Protein AF-A0A7S2X6H7-F1 (afdb_monomer)

Mean predicted aligned error: 10.16 Å

Sequence (362 aa):
IIRSAHAPKSMQTPSPGAGGLWMPFHCEDERTNEWASTTLQEYLEMEYQGHGAVEVVPAIIFKGEMMAGEEAEISGAHHPPPSWASNRDLGFSTVSIEDLVKGNTSHSSRPERGPSSAATAAIVNNGAGLSGGSDHKSRSTTEKKVHVPAFAERYHSAWTFHVPIVDSPALLGEFHQELIDGGADVNTNTLFSSASEAIEFANGCTGEDEIDAIVNCTGSGTLTGDESVVLARGVLRYYRRPPGFDTCMLIEDPPFASERYPLYAIPRGGYVAVGGTYLEDDIEASPRDEEREMLDRNAELLLPSDGMHFEPVGEWVGFRPVRPAGVAFGLNESLTRQANRKLKWVDNYGHGGAGWTVAAGC

InterPro domains:
  IPR006076 FAD dependent oxidoreductase [PF01266] (148-362)
  IPR023209 D-amino-acid oxidase [PTHR11530] (10-362)

pLDDT: mean 79.05, std 21.57, range [24.92, 97.94]

Foldseek 3Di:
DAAAPDCQLAVFAFFQPFLQWQDPDDFLDPLLVVLLVVLQVVLVVCVVVVPQFKDKFKEKEFDDDDDDDPDDDPPVPPVDPPPCLPPVQFVKDKFFLVVVVVVQVVVVDDDDDDDDDDDDPDPDDPDDDDDDDDDDDPDDPPPQHADDFPCSVRGGIMMMTITMGGNRVSVVVVVVVVCVVVVHDDDPPDHHQALVRVLVVQVPQDDPRRAQEDEAANAQCRRVPPPLWWWWKWKWWKWFDDPRPRYWYWYPDDDLHHQQWIFIWRDGNRITITYTGGHTPDHDFDDDPVRVVSNVVSCVRPPDPPPDDIHTDDMGMYIFGARNNGFQFAWDPVSCVVSPVRYTYTYGHRCGSNCSSSVRVD

Organism: NCBI:txid641309

Solvent-accessible surface area (backbone atoms only — not comparable to full-atom values): 20592 Å² total; per-residue (Å²): 78,87,43,60,56,55,59,55,95,41,88,48,60,52,58,64,76,45,60,29,50,44,47,93,57,95,61,63,41,87,62,50,64,57,16,28,52,49,22,48,52,53,47,51,49,37,33,72,75,61,39,89,35,36,45,74,30,48,34,39,36,56,38,51,84,70,79,93,68,88,83,71,75,83,75,74,71,70,74,69,79,56,86,68,52,74,42,70,90,31,57,50,43,82,42,46,38,67,56,58,53,50,60,49,57,63,69,77,67,70,74,97,70,81,95,72,96,70,95,70,91,68,88,71,85,81,85,82,87,82,93,77,93,71,92,75,79,83,71,84,77,76,80,77,56,70,76,78,46,82,68,49,77,59,30,63,28,28,41,34,32,46,35,47,20,29,23,34,56,55,43,54,51,50,54,51,48,50,41,48,75,72,66,50,75,76,46,87,85,59,59,31,68,30,46,67,54,49,42,51,54,37,70,70,35,58,79,98,58,51,50,56,64,48,76,45,66,76,34,42,37,61,45,78,65,44,79,68,42,42,38,30,25,30,42,36,38,33,22,43,45,45,91,78,65,42,42,29,38,44,31,53,46,52,93,80,19,32,82,53,36,31,33,36,36,30,49,29,78,70,25,28,39,29,29,38,39,42,36,68,82,50,64,76,82,62,85,50,70,73,52,51,57,47,43,52,53,46,42,66,56,65,50,70,79,76,97,48,68,70,50,79,74,48,74,46,52,30,37,21,22,30,23,81,85,15,59,46,70,46,77,37,67,68,57,14,57,75,50,40,82,73,27,40,33,30,39,48,27,18,48,28,90,30,47,65,16,27,56,74,40,105

Nearest PDB structures (foldseek):
  1an9-assembly1_A  TM=8.864E-01  e=5.218E-20  Sus scrofa
  4yjf-assembly1_B  TM=8.873E-01  e=2.064E-17  Sus scrofa
  6kbp-assembly1_A  TM=8.591E-01  e=1.442E-17  Homo sapiens
  3w4k-assembly3_D  TM=8.521E-01  e=5.062E-17  Homo sapiens

Structure (mmCIF, N/CA/C/O backbone):
data_AF-A0A7S2X6H7-F1
#
_entry.id   AF-A0A7S2X6H7-F1
#
loop_
_atom_site.group_PDB
_atom_site.id
_atom_site.type_symbol
_atom_site.label_atom_id
_atom_site.label_alt_id
_atom_site.label_comp_id
_atom_site.label_asym_id
_atom_site.label_entity_id
_atom_site.label_seq_id
_atom_site.pdbx_PDB_ins_code
_atom_site.Cartn_x
_atom_site.Cartn_y
_atom_site.Cartn_z
_atom_site.occupancy
_atom_site.B_iso_or_equiv
_atom_site.auth_seq_id
_atom_site.auth_comp_id
_atom_site.auth_asym_id
_atom_site.auth_atom_id
_atom_site.pdbx_PDB_model_num
ATOM 1 N N . ILE A 1 1 ? -18.651 -4.395 10.117 1.00 45.34 1 ILE A N 1
ATOM 2 C CA . ILE A 1 1 ? -17.463 -3.520 9.900 1.00 45.34 1 ILE A CA 1
ATOM 3 C C . ILE A 1 1 ? -17.884 -2.071 10.072 1.00 45.34 1 ILE A C 1
ATOM 5 O O . ILE A 1 1 ? -18.616 -1.559 9.243 1.00 45.34 1 ILE A O 1
ATOM 9 N N . ILE A 1 2 ? -17.441 -1.416 11.138 1.00 35.84 2 ILE A N 1
ATOM 10 C CA . ILE A 1 2 ? -17.818 -0.035 11.448 1.00 35.84 2 ILE A CA 1
ATOM 11 C C . ILE A 1 2 ? -16.989 0.955 10.605 1.00 35.84 2 ILE A C 1
ATOM 13 O O . ILE A 1 2 ? -15.790 0.746 10.423 1.00 35.84 2 ILE A O 1
ATOM 17 N N . ARG A 1 3 ? -17.596 2.039 10.096 1.00 40.00 3 ARG A N 1
ATOM 18 C CA . ARG A 1 3 ? -16.898 3.097 9.334 1.00 40.00 3 ARG A CA 1
ATOM 19 C C . ARG A 1 3 ? -17.008 4.459 10.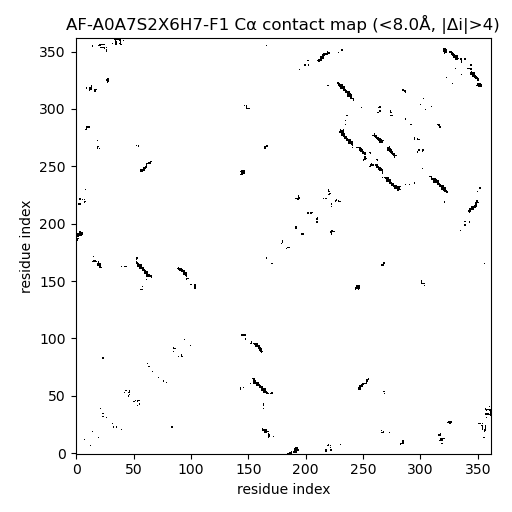029 1.00 40.00 3 ARG A C 1
ATOM 21 O O . ARG A 1 3 ? -17.975 4.732 10.732 1.00 40.00 3 ARG A O 1
ATOM 28 N N . SER A 1 4 ? -16.014 5.323 9.832 1.00 39.09 4 SER A N 1
ATOM 29 C CA . SER A 1 4 ? -16.075 6.724 10.273 1.00 39.09 4 SER A CA 1
ATOM 30 C C . SER A 1 4 ? -17.069 7.524 9.408 1.00 39.09 4 SER A C 1
ATOM 32 O O . SER A 1 4 ? -17.129 7.312 8.198 1.00 39.09 4 SER A O 1
ATOM 34 N N . ALA A 1 5 ? -17.844 8.431 10.014 1.00 35.34 5 ALA A N 1
ATOM 35 C CA . ALA A 1 5 ? -18.778 9.361 9.355 1.00 35.34 5 ALA A CA 1
ATOM 36 C C . ALA A 1 5 ? -18.073 10.534 8.702 1.00 35.34 5 ALA A C 1
ATOM 38 O O . ALA A 1 5 ? -18.543 11.083 7.707 1.00 35.34 5 ALA A O 1
ATOM 39 N N . HIS A 1 6 ? -16.898 10.863 9.219 1.00 41.84 6 HIS A N 1
ATOM 40 C CA . HIS A 1 6 ? -15.935 11.601 8.442 1.00 41.84 6 HIS A CA 1
ATOM 41 C C . HIS A 1 6 ? -15.356 10.624 7.426 1.00 41.84 6 HIS A C 1
ATOM 43 O O . HIS A 1 6 ? -14.769 9.603 7.808 1.00 41.84 6 HIS A O 1
ATOM 49 N N . ALA A 1 7 ? -15.506 10.944 6.139 1.00 35.91 7 ALA A N 1
ATOM 50 C CA . ALA A 1 7 ? -14.623 10.381 5.131 1.00 35.91 7 ALA A CA 1
ATOM 51 C C . ALA A 1 7 ? -13.169 10.528 5.636 1.00 35.91 7 ALA A C 1
ATOM 53 O O . ALA A 1 7 ? -12.884 11.462 6.403 1.00 35.91 7 ALA A O 1
ATOM 54 N N . PRO A 1 8 ? -12.213 9.692 5.186 1.00 47.16 8 PRO A N 1
ATOM 55 C CA . PRO A 1 8 ? -10.829 10.155 5.199 1.00 47.16 8 PRO A CA 1
ATOM 56 C C . PRO A 1 8 ? -10.820 11.577 4.607 1.00 47.16 8 PRO A C 1
ATOM 58 O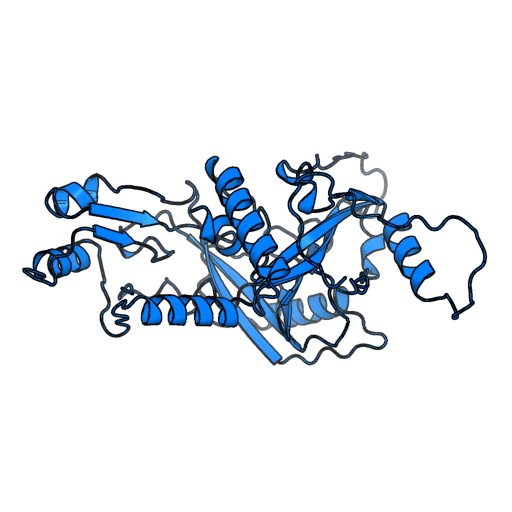 O . PRO A 1 8 ? -11.734 11.930 3.854 1.00 47.16 8 PRO A O 1
ATOM 61 N N . LYS A 1 9 ? -9.829 12.425 4.908 1.00 46.28 9 LYS A N 1
ATOM 62 C CA . LYS A 1 9 ? -9.807 13.794 4.338 1.00 46.28 9 LYS A CA 1
ATOM 63 C C . LYS A 1 9 ? -9.934 13.804 2.784 1.00 46.28 9 LYS A C 1
ATOM 65 O O . LYS A 1 9 ? -10.165 14.862 2.214 1.00 46.28 9 LYS A O 1
ATOM 70 N N . SER A 1 10 ? -9.881 12.632 2.124 1.00 49.22 10 SER A N 1
ATOM 71 C CA . SER A 1 10 ? -10.495 12.317 0.826 1.00 49.22 10 SER A CA 1
ATOM 72 C C . SER A 1 10 ? -11.436 11.081 0.838 1.00 49.22 10 SER A C 1
ATOM 74 O O . SER A 1 10 ? -11.204 10.109 1.554 1.00 49.22 10 SER A O 1
ATOM 76 N N . MET A 1 11 ? -12.457 11.063 -0.038 1.00 47.09 11 MET A N 1
ATOM 77 C CA . MET A 1 11 ? -13.342 9.900 -0.281 1.00 47.09 11 MET A CA 1
ATOM 78 C C . MET A 1 11 ? -12.636 8.684 -0.913 1.00 47.09 11 MET A C 1
ATOM 80 O O . MET A 1 11 ? -13.227 7.606 -0.995 1.00 47.09 11 MET A O 1
ATOM 84 N N . GLN A 1 12 ? -11.394 8.829 -1.376 1.00 54.00 12 GLN A N 1
ATOM 85 C CA . GLN A 1 12 ? -10.622 7.718 -1.928 1.00 54.00 12 GLN A CA 1
ATOM 86 C C . GLN A 1 12 ? -9.888 6.959 -0.822 1.00 54.00 12 GLN A C 1
ATOM 88 O O . GLN A 1 12 ? -9.119 7.514 -0.039 1.00 54.00 12 GLN A O 1
ATOM 93 N N . THR A 1 13 ? -10.142 5.655 -0.761 1.00 57.56 13 THR A N 1
ATOM 94 C CA . THR A 1 13 ? -9.589 4.747 0.250 1.00 57.56 13 THR A CA 1
ATOM 95 C C . THR A 1 13 ? -8.128 4.384 -0.040 1.00 57.56 13 THR A C 1
ATOM 97 O O . THR A 1 13 ? -7.792 4.238 -1.213 1.00 57.56 13 THR A O 1
ATOM 100 N N . PRO A 1 14 ? -7.286 4.115 0.976 1.00 58.78 14 PRO A N 1
ATOM 101 C CA . PRO A 1 14 ? -5.855 3.836 0.790 1.00 58.78 14 PRO A CA 1
ATOM 102 C C . PRO A 1 14 ? -5.553 2.524 0.048 1.00 58.78 14 PRO A C 1
ATOM 104 O O . PRO A 1 14 ? -4.515 2.401 -0.593 1.00 58.78 14 PRO A O 1
ATOM 107 N N . SER A 1 15 ? -6.441 1.533 0.154 1.00 56.06 15 SER A N 1
ATOM 108 C CA . SER A 1 15 ? -6.078 0.127 -0.072 1.00 56.06 15 SER A CA 1
ATOM 109 C C . SER A 1 15 ? -6.433 -0.478 -1.441 1.00 56.06 15 SER A C 1
ATOM 111 O O . SER A 1 15 ? -5.606 -1.231 -1.953 1.00 56.06 15 SER A O 1
ATOM 113 N N . PRO A 1 16 ? -7.601 -0.215 -2.071 1.00 54.41 16 PRO A N 1
ATOM 114 C CA . PRO A 1 16 ? -8.032 -0.978 -3.246 1.00 54.41 16 PRO A CA 1
ATOM 115 C C . PRO A 1 16 ? -7.340 -0.548 -4.537 1.00 54.41 16 PRO A C 1
ATOM 117 O O . PRO A 1 16 ? -7.342 -1.309 -5.498 1.00 54.41 16 PRO A O 1
ATOM 120 N N . GLY A 1 17 ? -6.741 0.643 -4.587 1.00 51.94 17 GLY A N 1
ATOM 121 C CA . GLY A 1 17 ? -5.998 1.095 -5.760 1.00 51.94 17 GLY A CA 1
ATOM 122 C C . GLY A 1 17 ? -4.499 1.281 -5.542 1.00 51.94 17 GLY A C 1
ATOM 123 O O . GLY A 1 17 ? -3.821 1.751 -6.444 1.00 51.94 17 GLY A O 1
ATOM 124 N N . ALA A 1 18 ? -3.965 0.914 -4.377 1.00 60.94 18 ALA A N 1
ATOM 125 C CA . ALA A 1 18 ? -2.521 0.881 -4.184 1.00 60.94 18 ALA A CA 1
ATOM 126 C C . ALA A 1 18 ? -1.894 -0.270 -4.990 1.00 60.94 18 ALA A C 1
ATOM 128 O O . ALA A 1 18 ? -2.570 -1.232 -5.358 1.00 60.94 18 ALA A O 1
ATOM 129 N N . GLY A 1 19 ? -0.577 -0.210 -5.203 1.00 56.91 19 GLY A N 1
ATOM 130 C CA . GLY A 1 19 ? 0.172 -1.276 -5.876 1.00 56.91 19 GLY A CA 1
ATOM 131 C C . GLY A 1 19 ? 0.110 -2.642 -5.178 1.00 56.91 19 GLY A C 1
ATOM 132 O O . GLY A 1 19 ? 0.513 -3.623 -5.784 1.00 56.91 19 GLY A O 1
ATOM 133 N N . GLY A 1 20 ? -0.387 -2.727 -3.934 1.00 61.84 20 GLY A N 1
ATOM 134 C CA . GLY A 1 20 ? -0.559 -3.994 -3.203 1.00 61.84 20 GLY A CA 1
ATOM 135 C C . GLY A 1 20 ? 0.743 -4.759 -2.952 1.00 61.84 20 GLY A C 1
ATOM 136 O O . GLY A 1 20 ? 0.727 -5.927 -2.595 1.00 61.84 20 GLY A O 1
ATOM 137 N N . LEU A 1 21 ? 1.876 -4.112 -3.181 1.00 76.12 21 LEU A N 1
ATOM 138 C CA . LEU A 1 21 ? 3.203 -4.678 -3.054 1.00 76.12 21 LEU A CA 1
ATOM 139 C C . LEU A 1 21 ? 3.525 -4.893 -1.574 1.00 76.12 21 LEU A C 1
ATOM 141 O O . LEU A 1 21 ? 3.482 -3.938 -0.794 1.00 76.12 21 LEU A O 1
ATOM 145 N N . TRP A 1 22 ? 3.897 -6.118 -1.204 1.00 80.38 22 TRP A N 1
ATOM 146 C CA . TRP A 1 22 ? 4.603 -6.329 0.049 1.00 80.38 22 TRP A CA 1
ATOM 147 C C . TRP A 1 22 ? 6.007 -5.770 -0.134 1.00 80.38 22 TRP A C 1
ATOM 149 O O . TRP A 1 22 ? 6.820 -6.339 -0.844 1.00 80.38 22 TRP A O 1
ATOM 159 N N . MET A 1 23 ? 6.312 -4.627 0.458 1.00 67.81 23 MET A N 1
ATOM 160 C CA . MET A 1 23 ? 7.699 -4.198 0.576 1.00 67.81 23 MET A CA 1
ATOM 161 C C . MET A 1 23 ? 7.919 -3.565 1.926 1.00 67.81 23 MET A C 1
ATOM 163 O O . MET A 1 23 ? 7.076 -2.783 2.363 1.00 67.81 23 MET A O 1
ATOM 167 N N . PRO A 1 24 ? 9.046 -3.840 2.581 1.00 53.28 24 PRO A N 1
ATOM 168 C CA . PRO A 1 24 ? 9.439 -3.131 3.784 1.00 53.28 24 PRO A CA 1
ATOM 169 C C . PRO A 1 24 ? 9.764 -1.680 3.409 1.00 53.28 24 PRO A C 1
ATOM 171 O O . PRO A 1 24 ? 10.915 -1.306 3.193 1.00 53.28 24 PRO A O 1
ATOM 174 N N . PHE A 1 25 ? 8.717 -0.864 3.287 1.00 54.78 25 PHE A N 1
ATOM 175 C CA . PHE A 1 25 ? 8.817 0.580 3.369 1.00 54.78 25 PHE A CA 1
ATOM 176 C C . PHE A 1 25 ? 9.439 0.934 4.715 1.00 54.78 25 PHE A C 1
ATOM 178 O O . PHE A 1 25 ? 9.226 0.238 5.712 1.00 54.78 25 PHE A O 1
ATOM 185 N N . HIS A 1 26 ? 10.162 2.050 4.748 1.00 50.44 26 HIS A N 1
ATOM 186 C CA . HIS A 1 26 ? 10.512 2.678 6.009 1.00 50.44 26 HIS A CA 1
ATOM 187 C C . HIS A 1 26 ? 9.214 3.008 6.750 1.00 50.44 26 HIS A C 1
ATOM 189 O O . HIS A 1 26 ? 8.431 3.856 6.320 1.00 50.44 26 HIS A O 1
ATOM 195 N N . CYS A 1 27 ? 8.952 2.282 7.827 1.00 56.16 27 CYS A N 1
ATOM 196 C CA . CYS A 1 27 ? 7.905 2.613 8.768 1.00 56.16 27 CYS A CA 1
ATOM 197 C C . CYS A 1 27 ? 8.598 3.006 10.070 1.00 56.16 27 CYS A C 1
ATOM 199 O O . CYS A 1 27 ? 9.479 2.287 10.541 1.00 56.16 27 CYS A O 1
ATOM 201 N N . GLU A 1 28 ? 8.220 4.162 10.614 1.00 59.88 28 GLU A N 1
ATOM 202 C CA . GLU A 1 28 ? 8.789 4.766 11.828 1.00 59.88 28 GLU A CA 1
ATOM 203 C C . GLU A 1 28 ? 8.339 4.007 13.095 1.00 59.88 28 GLU A C 1
ATOM 205 O O . GLU A 1 28 ? 7.772 4.579 14.024 1.00 59.88 28 GLU A O 1
ATOM 210 N N . ASP A 1 29 ? 8.497 2.682 13.104 1.00 66.88 29 ASP A N 1
ATOM 211 C CA . ASP A 1 29 ? 8.078 1.790 14.180 1.00 66.88 29 ASP A CA 1
ATOM 212 C C . ASP A 1 29 ? 8.939 0.521 14.178 1.00 66.88 29 ASP A C 1
ATOM 214 O O . ASP A 1 29 ? 8.991 -0.229 13.201 1.00 66.88 29 ASP A O 1
ATOM 218 N N . GLU A 1 30 ? 9.616 0.260 15.295 1.00 74.19 30 GLU A N 1
ATOM 219 C CA . GLU A 1 30 ? 10.537 -0.871 15.448 1.00 74.19 30 GLU A CA 1
ATOM 220 C C . GLU A 1 30 ? 9.867 -2.246 15.287 1.00 74.19 30 GLU A C 1
ATOM 222 O O . GLU A 1 30 ? 10.527 -3.207 14.879 1.00 74.19 30 GLU A O 1
ATOM 227 N N . ARG A 1 31 ? 8.553 -2.334 15.540 1.00 83.75 31 ARG A N 1
ATOM 228 C CA . ARG A 1 31 ? 7.759 -3.569 15.422 1.00 83.75 31 ARG A CA 1
ATOM 229 C C . ARG A 1 31 ? 7.529 -3.975 13.970 1.00 83.75 31 ARG A C 1
ATOM 231 O O . ARG A 1 31 ? 7.252 -5.138 13.683 1.00 83.75 31 ARG A O 1
ATOM 238 N N . THR A 1 32 ? 7.675 -3.037 13.036 1.00 79.38 32 THR A N 1
ATOM 239 C CA . THR A 1 32 ? 7.326 -3.253 11.624 1.00 79.38 32 THR A CA 1
ATOM 240 C C . THR A 1 32 ? 8.147 -4.335 10.952 1.00 79.38 32 THR A C 1
ATOM 242 O O . THR A 1 32 ? 7.627 -4.997 10.064 1.00 79.38 32 THR A O 1
ATOM 245 N N . ASN A 1 33 ? 9.381 -4.587 11.394 1.00 80.12 33 ASN A N 1
ATOM 246 C CA . ASN A 1 33 ? 10.181 -5.692 10.866 1.00 80.12 33 ASN A CA 1
ATOM 247 C C . ASN A 1 33 ? 9.541 -7.056 11.167 1.00 80.12 33 ASN A C 1
ATOM 249 O O . ASN A 1 33 ? 9.502 -7.924 10.292 1.00 80.12 33 ASN A O 1
ATOM 253 N N . GLU A 1 34 ? 9.038 -7.249 12.389 1.00 84.88 34 GLU A N 1
ATOM 254 C CA . GLU A 1 34 ? 8.361 -8.487 12.787 1.00 84.88 34 GLU A CA 1
ATOM 255 C C . GLU A 1 34 ? 7.025 -8.611 12.056 1.00 84.88 34 GLU A C 1
ATOM 257 O O . GLU A 1 34 ? 6.770 -9.628 11.415 1.00 84.88 34 GLU A O 1
ATOM 262 N N . TRP A 1 35 ? 6.226 -7.541 12.042 1.00 89.31 35 TRP A N 1
ATOM 263 C CA . TRP A 1 35 ? 4.940 -7.540 11.348 1.00 89.31 35 TRP A CA 1
ATOM 264 C C . TRP A 1 35 ? 5.063 -7.787 9.848 1.00 89.31 35 TRP A C 1
ATOM 266 O O . TRP A 1 35 ? 4.294 -8.560 9.271 1.00 89.31 35 TRP A O 1
ATOM 276 N N . ALA A 1 36 ? 6.058 -7.165 9.216 1.00 86.69 36 ALA A N 1
ATOM 277 C CA . ALA A 1 36 ? 6.358 -7.385 7.816 1.00 86.69 36 ALA A CA 1
ATOM 278 C C . ALA A 1 36 ? 6.766 -8.837 7.568 1.00 86.69 36 ALA A C 1
ATOM 280 O O . ALA A 1 36 ? 6.293 -9.441 6.611 1.00 86.69 36 ALA A O 1
ATOM 281 N N . SER A 1 37 ? 7.595 -9.415 8.440 1.00 85.56 37 SER A N 1
ATOM 282 C CA . SER A 1 37 ? 8.031 -10.809 8.318 1.00 85.56 37 SER A CA 1
ATOM 283 C C . SER A 1 37 ? 6.864 -11.790 8.444 1.00 85.56 37 SER A C 1
ATOM 285 O O . SER A 1 37 ? 6.764 -12.700 7.626 1.00 85.56 37 SER A O 1
ATOM 287 N N . THR A 1 38 ? 5.956 -11.586 9.403 1.00 90.56 38 THR A N 1
ATOM 288 C CA . THR A 1 38 ? 4.730 -12.393 9.539 1.00 90.56 38 THR A CA 1
ATOM 289 C C . THR A 1 38 ? 3.868 -12.295 8.285 1.00 90.56 38 THR A C 1
ATOM 291 O O . THR A 1 38 ? 3.494 -13.310 7.706 1.00 90.56 38 THR A O 1
ATOM 294 N N . THR A 1 39 ? 3.636 -11.073 7.805 1.00 92.19 39 THR A N 1
ATOM 295 C CA . THR A 1 39 ? 2.827 -10.830 6.604 1.00 92.19 39 THR A CA 1
ATOM 296 C C . THR A 1 39 ? 3.453 -11.440 5.347 1.00 92.19 39 THR A C 1
ATOM 298 O O . THR A 1 39 ? 2.746 -11.984 4.504 1.00 92.19 39 THR A O 1
ATOM 301 N N . LEU A 1 40 ? 4.785 -11.409 5.224 1.00 90.81 40 LEU A N 1
ATOM 302 C CA . LEU A 1 40 ? 5.493 -12.071 4.128 1.00 90.81 40 LEU A CA 1
ATOM 303 C C . LEU A 1 40 ? 5.217 -13.572 4.117 1.00 90.81 40 LEU A C 1
ATOM 305 O O . LEU A 1 40 ? 4.917 -14.118 3.061 1.00 90.81 40 LEU A O 1
ATOM 309 N N . GLN A 1 41 ? 5.337 -14.232 5.271 1.00 91.56 41 GLN A N 1
ATOM 310 C CA . GLN A 1 41 ? 5.125 -15.676 5.365 1.00 91.56 41 GLN A CA 1
ATOM 311 C C . GLN A 1 41 ? 3.695 -16.054 4.977 1.00 91.56 41 GLN A C 1
ATOM 313 O O . GLN A 1 41 ? 3.510 -17.005 4.224 1.00 91.56 41 GLN A O 1
ATOM 318 N N . GLU A 1 42 ? 2.707 -15.263 5.396 1.00 93.75 42 GLU A N 1
ATOM 319 C CA . GLU A 1 42 ? 1.313 -15.475 5.005 1.00 93.75 42 GLU A CA 1
ATOM 320 C C . GLU A 1 42 ? 1.117 -15.352 3.488 1.00 93.75 42 GLU A C 1
ATOM 322 O O . GLU A 1 42 ? 0.553 -16.244 2.859 1.00 93.75 42 GLU A O 1
ATOM 327 N N . TYR A 1 43 ? 1.662 -14.311 2.856 1.00 94.56 43 TYR A N 1
ATOM 328 C CA . TYR A 1 43 ? 1.561 -14.153 1.402 1.00 94.56 43 TYR A CA 1
ATOM 329 C C . TYR A 1 43 ? 2.307 -15.233 0.614 1.00 94.56 43 TYR A C 1
ATOM 331 O O . TYR A 1 43 ? 1.831 -15.655 -0.442 1.00 94.56 43 TYR A O 1
ATOM 339 N N . LEU A 1 44 ? 3.460 -15.694 1.103 1.00 92.38 44 LEU A N 1
ATOM 340 C CA . LEU A 1 44 ? 4.177 -16.816 0.497 1.00 92.38 44 LEU A CA 1
ATOM 341 C C . LEU A 1 44 ? 3.374 -18.116 0.619 1.00 92.38 44 LEU A C 1
ATOM 343 O O . LEU A 1 44 ? 3.318 -18.888 -0.336 1.00 92.38 44 LEU A O 1
ATOM 347 N N . GLU A 1 45 ? 2.714 -18.348 1.754 1.00 93.75 45 GLU A N 1
ATOM 348 C CA . GLU A 1 45 ? 1.827 -19.496 1.931 1.00 93.75 45 GLU A CA 1
ATOM 349 C C . GLU A 1 45 ? 0.605 -19.413 1.006 1.00 93.75 45 GLU A C 1
ATOM 351 O O . GLU A 1 45 ? 0.271 -20.396 0.343 1.00 93.75 45 GLU A O 1
ATOM 356 N N . MET A 1 46 ? -0.017 -18.239 0.885 1.00 93.50 46 MET A N 1
ATOM 357 C CA . MET A 1 46 ? -1.116 -18.006 -0.053 1.00 93.50 46 MET A CA 1
ATOM 358 C C . MET A 1 46 ? -0.692 -18.303 -1.497 1.00 93.50 46 MET A C 1
ATOM 360 O O . MET A 1 46 ? -1.376 -19.046 -2.205 1.00 93.50 46 MET A O 1
ATOM 364 N N . GLU A 1 47 ? 0.454 -17.783 -1.944 1.00 92.62 47 GLU A N 1
ATOM 365 C CA . GLU A 1 47 ? 0.975 -18.072 -3.286 1.00 92.62 47 GLU A CA 1
ATOM 366 C C . GLU A 1 47 ? 1.236 -19.574 -3.479 1.00 92.62 47 GLU A C 1
ATOM 368 O O . GLU A 1 47 ? 0.800 -20.155 -4.483 1.00 92.62 47 GLU A O 1
ATOM 373 N N . TYR A 1 48 ? 1.851 -20.224 -2.487 1.00 92.00 48 TYR A N 1
ATOM 374 C CA . TYR A 1 48 ? 2.148 -21.654 -2.509 1.00 92.00 48 TYR A CA 1
ATOM 375 C C . TYR A 1 48 ? 0.876 -22.504 -2.633 1.00 92.00 48 TYR A C 1
ATOM 377 O O . TYR A 1 48 ? 0.824 -23.456 -3.421 1.00 92.00 48 TYR A O 1
ATOM 385 N N . GLN A 1 49 ? -0.181 -22.125 -1.912 1.00 92.19 49 GLN A N 1
ATOM 386 C CA . GLN A 1 49 ? -1.503 -22.749 -1.986 1.00 92.19 49 GLN A CA 1
ATOM 387 C C . GLN A 1 49 ? -2.250 -22.426 -3.295 1.00 92.19 49 GLN A C 1
ATOM 389 O O . GLN A 1 49 ? -3.281 -23.033 -3.588 1.00 92.19 49 GLN A O 1
ATOM 394 N N . GLY A 1 50 ? -1.716 -21.528 -4.130 1.00 88.75 50 GLY A N 1
ATOM 395 C CA . GLY A 1 50 ? -2.315 -21.124 -5.399 1.00 88.75 50 GLY A CA 1
ATOM 396 C C . GLY A 1 50 ? -3.461 -20.129 -5.239 1.00 88.75 50 GLY A C 1
ATOM 397 O O . GLY A 1 50 ? -4.364 -20.115 -6.077 1.00 88.75 50 GLY A O 1
ATOM 398 N N . HIS A 1 51 ? -3.433 -19.320 -4.180 1.00 85.56 51 HIS A N 1
ATOM 399 C CA . HIS A 1 51 ? -4.397 -18.254 -3.948 1.00 85.56 51 HIS A CA 1
ATOM 400 C C . HIS A 1 51 ? -4.342 -17.232 -5.089 1.00 85.56 51 HIS A C 1
ATOM 402 O O . HIS A 1 51 ? -3.282 -16.700 -5.412 1.00 85.56 51 HIS A O 1
ATOM 408 N N . GLY A 1 52 ? -5.480 -16.957 -5.730 1.00 86.38 52 GLY A N 1
ATOM 409 C CA . GLY A 1 52 ? -5.519 -16.159 -6.963 1.00 86.38 52 GLY A CA 1
ATOM 410 C C . GLY A 1 52 ? -5.181 -14.677 -6.778 1.00 86.38 52 GLY A C 1
ATOM 411 O O . GLY A 1 52 ? -4.843 -14.009 -7.753 1.00 86.38 52 GLY A O 1
ATOM 412 N N . ALA A 1 53 ? -5.266 -14.168 -5.548 1.00 91.56 53 ALA A N 1
ATOM 413 C CA . ALA A 1 53 ? -5.063 -12.757 -5.234 1.00 91.56 53 ALA A CA 1
ATOM 414 C C . ALA A 1 53 ? -3.627 -12.384 -4.827 1.00 91.56 53 ALA A C 1
ATOM 416 O O . ALA A 1 53 ? -3.353 -11.201 -4.627 1.00 91.56 53 ALA A O 1
ATOM 417 N N . VAL A 1 54 ? -2.711 -13.351 -4.702 1.00 93.69 54 VAL A N 1
ATOM 418 C CA . VAL A 1 54 ? -1.308 -13.100 -4.341 1.00 93.69 54 VAL A CA 1
ATOM 419 C C . VAL A 1 54 ? -0.386 -13.761 -5.356 1.00 93.69 54 VAL A C 1
ATOM 421 O O . VAL A 1 54 ? -0.526 -14.938 -5.676 1.00 93.69 54 VAL A O 1
ATOM 424 N N . GLU A 1 55 ? 0.577 -13.000 -5.865 1.00 93.75 55 GLU A N 1
ATOM 425 C CA . GLU A 1 55 ? 1.553 -13.479 -6.839 1.00 93.75 55 GLU A CA 1
ATOM 426 C C . GLU A 1 55 ? 2.964 -13.053 -6.439 1.00 93.75 55 GLU A C 1
ATOM 428 O O . GLU A 1 55 ? 3.219 -11.873 -6.224 1.00 93.75 55 GLU A O 1
ATOM 433 N N . VAL A 1 56 ? 3.915 -13.988 -6.413 1.00 93.69 56 VAL A N 1
ATOM 434 C CA . VAL A 1 56 ? 5.334 -13.660 -6.221 1.00 93.69 56 VAL A CA 1
ATOM 435 C C . VAL A 1 56 ? 5.979 -13.315 -7.560 1.00 93.69 56 VAL A C 1
ATOM 437 O O . VAL A 1 56 ? 5.954 -14.117 -8.497 1.00 93.69 56 VAL A O 1
ATOM 440 N N . VAL A 1 57 ? 6.573 -12.129 -7.670 1.00 93.88 57 VAL A N 1
ATOM 441 C CA . VAL A 1 57 ? 7.147 -11.604 -8.916 1.00 93.88 57 VAL A CA 1
ATOM 442 C C . VAL A 1 57 ? 8.593 -11.131 -8.732 1.00 93.88 57 VAL A C 1
ATOM 444 O O . VAL A 1 57 ? 8.967 -10.765 -7.616 1.00 93.88 57 VAL A O 1
ATOM 447 N N . PRO A 1 58 ? 9.431 -11.115 -9.787 1.00 94.56 58 PRO A N 1
ATOM 448 C CA . PRO A 1 58 ? 10.748 -10.494 -9.704 1.00 94.56 58 PRO A CA 1
ATOM 449 C C . PRO A 1 58 ? 10.632 -8.976 -9.516 1.00 94.56 58 PRO A C 1
ATOM 451 O O . PRO A 1 58 ? 9.890 -8.300 -10.232 1.00 94.56 58 PRO A O 1
ATOM 454 N N . ALA A 1 59 ? 11.409 -8.440 -8.582 1.00 93.38 59 ALA A N 1
ATOM 455 C CA . ALA A 1 59 ? 11.506 -7.026 -8.263 1.00 93.38 59 ALA A CA 1
ATOM 456 C C . ALA A 1 59 ? 12.914 -6.481 -8.519 1.00 93.38 59 ALA A C 1
ATOM 458 O O . ALA A 1 59 ? 13.910 -7.155 -8.246 1.00 93.38 59 ALA A O 1
ATOM 459 N N . ILE A 1 60 ? 12.984 -5.242 -9.009 1.00 93.62 60 ILE A N 1
ATOM 460 C CA . ILE A 1 60 ? 14.222 -4.484 -9.193 1.00 93.62 60 ILE A CA 1
ATOM 461 C C . ILE A 1 60 ? 14.105 -3.135 -8.481 1.00 93.62 60 ILE A C 1
ATOM 463 O O . ILE A 1 60 ? 13.126 -2.412 -8.675 1.00 93.62 60 ILE A O 1
ATOM 467 N N . ILE A 1 61 ? 15.138 -2.775 -7.715 1.00 91.69 61 ILE A N 1
ATOM 468 C CA . ILE A 1 61 ? 15.346 -1.419 -7.194 1.00 91.69 61 ILE A CA 1
ATOM 469 C C . ILE A 1 61 ? 16.687 -0.899 -7.699 1.00 91.69 61 ILE A C 1
ATOM 471 O O . ILE A 1 61 ? 17.733 -1.449 -7.356 1.00 91.69 61 ILE A O 1
ATOM 475 N N . PHE A 1 62 ? 16.672 0.158 -8.504 1.00 90.44 62 PHE A N 1
ATOM 476 C CA . PHE A 1 62 ? 17.890 0.760 -9.051 1.00 90.44 62 PHE A CA 1
ATOM 477 C C . PHE A 1 62 ? 18.579 1.658 -8.014 1.00 90.44 62 PHE A C 1
ATOM 479 O O . PHE A 1 62 ? 17.897 2.344 -7.257 1.00 90.44 62 PHE A O 1
ATOM 486 N N . LYS A 1 63 ? 19.919 1.624 -7.968 1.00 86.62 63 LYS A N 1
ATOM 487 C CA . LYS A 1 63 ? 20.757 2.316 -6.974 1.00 86.62 63 LYS A CA 1
ATOM 488 C C . LYS A 1 63 ? 21.907 3.092 -7.620 1.00 86.62 63 LYS A C 1
ATOM 490 O O . LYS A 1 63 ? 22.666 2.532 -8.423 1.00 86.62 63 LYS A O 1
ATOM 495 N N . GLY A 1 64 ? 22.085 4.346 -7.200 1.00 72.56 64 GLY A N 1
ATOM 496 C CA . GLY A 1 64 ? 23.283 5.159 -7.457 1.00 72.56 64 GLY A CA 1
ATOM 497 C C . GLY A 1 64 ? 23.027 6.571 -8.001 1.00 72.56 64 GLY A C 1
ATOM 498 O O . GLY A 1 64 ? 21.957 6.857 -8.525 1.00 72.56 64 GLY A O 1
ATOM 499 N N . GLU A 1 65 ? 24.055 7.425 -7.916 1.00 60.62 65 GLU A N 1
ATOM 500 C CA . GLU A 1 65 ? 24.123 8.752 -8.545 1.00 60.62 65 GLU A CA 1
ATOM 501 C C . GLU A 1 65 ? 24.998 8.719 -9.811 1.00 60.62 65 GLU A C 1
ATOM 503 O O . GLU A 1 65 ? 26.133 8.246 -9.784 1.00 60.62 65 GLU A O 1
ATOM 508 N N . MET A 1 66 ? 24.510 9.305 -10.906 1.00 48.34 66 MET A N 1
ATOM 509 C CA . MET A 1 66 ? 25.343 9.788 -12.013 1.00 48.34 66 MET A CA 1
ATOM 510 C C . MET A 1 66 ? 24.884 11.204 -12.377 1.00 48.34 66 MET A C 1
ATOM 512 O O . MET A 1 66 ? 23.932 11.383 -13.141 1.00 48.34 66 MET A O 1
ATOM 516 N N . MET A 1 67 ? 25.576 12.217 -11.850 1.00 44.62 67 MET A N 1
ATOM 517 C CA . MET A 1 67 ? 25.499 13.583 -12.373 1.00 44.62 67 MET A CA 1
ATOM 518 C C . MET A 1 67 ? 26.563 13.763 -13.457 1.00 44.62 67 MET A C 1
ATOM 520 O O . MET A 1 67 ? 27.729 13.415 -13.287 1.00 44.62 67 MET A O 1
ATOM 524 N N . ALA A 1 68 ? 26.141 14.276 -14.609 1.00 38.09 68 ALA A N 1
ATOM 525 C CA . ALA A 1 68 ? 27.020 14.575 -15.727 1.00 38.09 68 ALA A CA 1
ATOM 526 C C . ALA A 1 68 ? 27.869 15.824 -15.424 1.00 38.09 68 ALA A C 1
ATOM 528 O O . ALA A 1 68 ? 27.311 16.907 -15.262 1.00 38.09 68 ALA A O 1
ATOM 529 N N . GLY A 1 69 ? 29.198 15.679 -15.417 1.00 38.69 69 GLY A N 1
ATOM 530 C CA . GLY A 1 69 ? 30.152 16.796 -15.395 1.00 38.69 69 GLY A CA 1
ATOM 531 C C . GLY A 1 69 ? 31.212 16.671 -14.298 1.00 38.69 69 GLY A C 1
ATOM 532 O O . GLY A 1 69 ? 30.868 16.609 -13.130 1.00 38.69 69 GLY A O 1
ATOM 533 N N . GLU A 1 70 ? 32.472 16.597 -14.737 1.00 39.50 70 GLU A N 1
ATOM 534 C CA . GLU A 1 70 ? 33.760 16.761 -14.031 1.00 39.50 70 GLU A CA 1
ATOM 535 C C . GLU A 1 70 ? 33.758 16.737 -12.483 1.00 39.50 70 GLU A C 1
ATOM 537 O O . GLU A 1 70 ? 33.288 17.656 -11.824 1.00 39.50 70 GLU A O 1
ATOM 542 N N . GLU A 1 71 ? 34.396 15.694 -11.932 1.00 39.06 71 GLU A N 1
ATOM 543 C CA . GLU A 1 71 ? 34.786 15.546 -10.517 1.00 39.06 71 GLU A CA 1
ATOM 544 C C . GLU A 1 71 ? 33.639 15.528 -9.489 1.00 39.06 71 GLU A C 1
ATOM 546 O O . GLU A 1 71 ? 33.678 16.208 -8.467 1.00 39.06 71 GLU A O 1
ATOM 551 N N . ALA A 1 72 ? 32.646 14.656 -9.685 1.00 38.28 72 ALA A N 1
ATOM 552 C CA . ALA A 1 72 ? 31.902 14.134 -8.542 1.00 38.28 72 ALA A CA 1
ATOM 553 C C . ALA A 1 72 ? 32.820 13.158 -7.790 1.00 38.28 72 ALA A C 1
ATOM 555 O O . ALA A 1 72 ? 33.167 12.095 -8.314 1.00 38.28 72 ALA A O 1
ATOM 556 N N . GLU A 1 73 ? 33.259 13.531 -6.583 1.00 31.69 73 GLU A N 1
ATOM 557 C CA . GLU A 1 73 ? 33.825 12.573 -5.636 1.00 31.69 73 GLU A CA 1
ATOM 558 C C . GLU A 1 73 ? 32.907 11.352 -5.605 1.00 31.69 73 GLU A C 1
ATOM 560 O O . GLU A 1 73 ? 31.698 11.478 -5.404 1.00 31.69 73 GLU A O 1
ATOM 565 N N . ILE A 1 74 ? 33.484 10.170 -5.833 1.00 39.97 74 ILE A N 1
ATOM 566 C CA . ILE A 1 74 ? 32.816 8.889 -5.631 1.00 39.97 74 ILE A CA 1
ATOM 567 C C . ILE A 1 74 ? 32.545 8.791 -4.129 1.00 39.97 74 ILE A 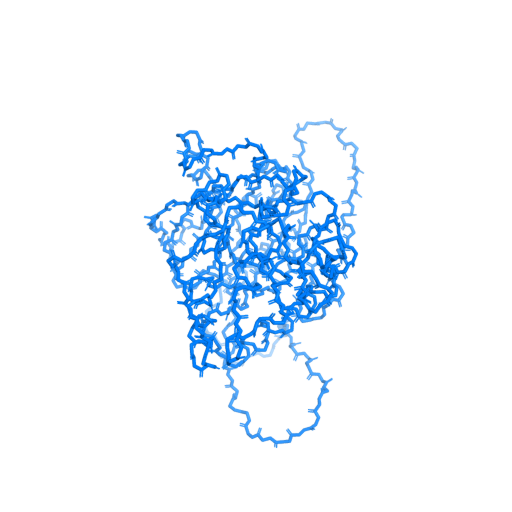C 1
ATOM 569 O O . ILE A 1 74 ? 33.266 8.140 -3.375 1.00 39.97 74 ILE A O 1
ATOM 573 N N . SER A 1 75 ? 31.483 9.449 -3.678 1.00 36.44 75 SER A N 1
ATOM 574 C CA . SER A 1 75 ? 30.706 9.018 -2.539 1.00 36.44 75 SER A CA 1
ATOM 575 C C . SER A 1 75 ? 30.093 7.694 -2.976 1.00 36.44 75 SER A C 1
ATOM 577 O O . SER A 1 75 ? 28.954 7.616 -3.430 1.00 36.44 75 SER A O 1
ATOM 579 N N . GLY A 1 76 ? 30.910 6.641 -2.921 1.00 36.75 76 GLY A N 1
ATOM 580 C CA . GLY A 1 76 ? 30.487 5.258 -3.012 1.00 36.75 76 GLY A CA 1
ATOM 581 C C . GLY A 1 76 ? 29.624 4.957 -1.801 1.00 36.75 76 GLY A C 1
ATOM 582 O O . GLY A 1 76 ? 30.042 4.237 -0.895 1.00 36.75 76 GLY A O 1
ATOM 583 N N . ALA A 1 77 ? 28.426 5.537 -1.770 1.00 41.72 77 ALA A N 1
ATOM 584 C CA . ALA A 1 77 ? 27.356 5.111 -0.909 1.00 41.72 77 ALA A CA 1
ATOM 585 C C . ALA A 1 77 ? 26.981 3.713 -1.397 1.00 41.72 77 ALA A C 1
ATOM 587 O O . ALA A 1 77 ? 26.073 3.507 -2.198 1.00 41.72 77 ALA A O 1
ATOM 588 N N . HIS A 1 78 ? 27.748 2.721 -0.945 1.00 52.53 78 HIS A N 1
ATOM 589 C CA . HIS A 1 78 ? 27.245 1.377 -0.796 1.00 52.53 78 HIS A CA 1
ATOM 590 C C . HIS A 1 78 ? 25.980 1.528 0.037 1.00 52.53 78 HIS A C 1
ATOM 592 O O . HIS A 1 78 ? 26.074 1.659 1.254 1.00 52.53 78 HIS A O 1
ATOM 598 N N . HIS A 1 79 ? 24.814 1.589 -0.612 1.00 61.28 79 HIS A N 1
ATOM 599 C CA . HIS A 1 79 ? 23.555 1.468 0.100 1.00 61.28 79 HIS A CA 1
ATOM 600 C C . HIS A 1 79 ? 23.652 0.123 0.820 1.00 61.28 79 HIS A C 1
ATOM 602 O O . HIS A 1 79 ? 23.732 -0.910 0.138 1.00 61.28 79 HIS A O 1
ATOM 608 N N . PRO A 1 80 ? 23.774 0.112 2.162 1.00 70.50 80 PRO A N 1
ATOM 609 C CA . PRO A 1 80 ? 23.894 -1.142 2.873 1.00 70.50 80 PRO A CA 1
ATOM 610 C C . PRO A 1 80 ? 22.655 -1.970 2.532 1.00 70.50 80 PRO A C 1
ATOM 612 O O . PRO A 1 80 ? 21.563 -1.400 2.417 1.00 70.50 80 PRO A O 1
ATOM 615 N N . PRO A 1 81 ? 22.805 -3.291 2.329 1.00 75.69 81 PRO A N 1
ATOM 616 C CA . PRO A 1 81 ? 21.652 -4.145 2.154 1.00 75.69 81 PRO A CA 1
ATOM 617 C C . PRO A 1 81 ? 20.682 -3.891 3.308 1.00 75.69 81 PRO A C 1
ATOM 619 O O . PRO A 1 81 ? 21.112 -3.800 4.465 1.00 75.69 81 PRO A O 1
ATOM 622 N N . PRO A 1 82 ? 19.394 -3.730 3.011 1.00 75.69 82 PRO A N 1
ATOM 623 C CA . PRO A 1 82 ? 18.418 -3.469 4.048 1.00 75.69 82 PRO A CA 1
ATOM 624 C C . PRO A 1 82 ? 18.286 -4.697 4.961 1.00 75.69 82 PRO A C 1
ATOM 626 O O . PRO A 1 82 ? 18.681 -5.802 4.594 1.00 75.69 82 PRO A O 1
ATOM 629 N N . SER A 1 83 ? 17.729 -4.529 6.162 1.00 74.12 83 SER A N 1
ATOM 630 C CA . SER A 1 83 ? 17.637 -5.594 7.183 1.00 74.12 83 SER A CA 1
ATOM 631 C C . SER A 1 83 ? 17.039 -6.907 6.648 1.00 74.12 83 SER A C 1
ATOM 633 O O . SER A 1 83 ? 17.518 -8.004 6.956 1.00 74.12 83 SER A O 1
ATOM 635 N N . TRP A 1 84 ? 16.036 -6.789 5.780 1.00 77.88 84 TRP A N 1
ATOM 636 C CA . TRP A 1 84 ? 15.320 -7.892 5.143 1.00 77.88 84 TRP A CA 1
ATOM 637 C C . TRP A 1 84 ? 16.105 -8.613 4.041 1.00 77.88 84 TRP A C 1
ATOM 639 O O . TRP A 1 84 ? 15.722 -9.715 3.661 1.00 77.88 84 TRP A O 1
ATOM 649 N N . ALA A 1 85 ? 17.223 -8.064 3.555 1.00 81.81 85 ALA A N 1
ATOM 650 C CA . ALA A 1 85 ? 18.075 -8.709 2.548 1.00 81.81 85 ALA A CA 1
ATOM 651 C C . ALA A 1 85 ? 18.640 -10.063 3.011 1.00 81.81 85 ALA A C 1
ATOM 653 O O . ALA A 1 85 ? 19.080 -10.878 2.204 1.00 81.81 85 ALA A O 1
ATOM 654 N N . SER A 1 86 ? 18.641 -10.302 4.324 1.00 81.75 86 SER A N 1
ATOM 655 C CA . SER A 1 86 ? 19.033 -11.575 4.926 1.00 81.75 86 SER A CA 1
ATOM 656 C C . SER A 1 86 ? 17.968 -12.674 4.799 1.00 81.75 86 SER A C 1
ATOM 658 O O . SER A 1 86 ? 18.289 -13.851 4.992 1.00 81.75 86 SER A O 1
ATOM 660 N N . ASN A 1 87 ? 16.722 -12.320 4.460 1.00 82.12 87 ASN A N 1
ATOM 661 C CA . ASN A 1 87 ? 15.651 -13.285 4.267 1.00 82.12 87 ASN A CA 1
ATOM 662 C C . ASN A 1 87 ? 15.866 -14.058 2.956 1.00 82.12 87 ASN A C 1
ATOM 664 O O . ASN A 1 87 ? 15.843 -13.499 1.858 1.00 82.12 87 ASN A O 1
ATOM 668 N N . ARG A 1 88 ? 16.072 -15.372 3.086 1.00 86.38 88 ARG A N 1
ATOM 669 C CA . ARG A 1 88 ? 16.372 -16.262 1.961 1.00 86.38 88 ARG A CA 1
ATOM 670 C C . ARG A 1 88 ? 15.191 -16.456 1.019 1.00 86.38 88 ARG A C 1
ATOM 672 O O . ARG A 1 88 ? 15.434 -16.676 -0.165 1.00 86.38 88 ARG A O 1
ATOM 679 N N . ASP A 1 89 ? 13.964 -16.323 1.512 1.00 86.06 89 ASP A N 1
ATOM 680 C CA . ASP A 1 89 ? 12.748 -16.514 0.715 1.00 86.06 89 ASP A CA 1
ATOM 681 C C . ASP A 1 89 ? 12.601 -15.431 -0.363 1.00 86.06 89 ASP A C 1
ATOM 683 O O . ASP A 1 89 ? 12.014 -15.662 -1.416 1.00 86.06 89 ASP A O 1
ATOM 687 N N . LEU A 1 90 ? 13.209 -14.260 -0.141 1.00 86.75 90 LEU A N 1
ATOM 688 C CA . LEU A 1 90 ? 13.217 -13.155 -1.099 1.00 86.75 90 LEU A CA 1
ATOM 689 C C . LEU A 1 90 ? 14.288 -13.325 -2.186 1.00 86.75 90 LEU A C 1
ATOM 691 O O . LEU A 1 90 ? 14.246 -12.632 -3.197 1.00 86.75 90 LEU A O 1
ATOM 695 N N . GLY A 1 91 ? 15.273 -14.211 -2.006 1.00 89.88 91 GLY A N 1
ATOM 696 C CA . GLY A 1 91 ? 16.356 -14.388 -2.980 1.00 89.88 91 GLY A CA 1
ATOM 697 C C . GLY A 1 91 ? 17.111 -13.090 -3.296 1.00 89.88 91 GLY A C 1
ATOM 698 O O . GLY A 1 91 ? 17.452 -12.847 -4.453 1.00 89.88 91 GLY A O 1
ATOM 699 N N . PHE A 1 92 ? 17.327 -12.236 -2.289 1.00 91.06 92 PHE A N 1
ATOM 700 C CA . PHE A 1 92 ? 17.952 -10.926 -2.469 1.00 91.06 92 PHE A CA 1
ATOM 701 C C . PHE A 1 92 ? 19.357 -11.026 -3.071 1.00 91.06 92 PHE A C 1
ATOM 703 O O . PHE A 1 92 ? 20.168 -11.870 -2.686 1.00 91.06 92 PHE A O 1
ATOM 710 N N . SER A 1 93 ? 19.671 -10.122 -3.995 1.00 90.94 93 SER A N 1
ATOM 711 C CA . SER A 1 93 ? 21.002 -9.960 -4.574 1.00 90.94 93 SER A CA 1
ATOM 712 C C . SER A 1 93 ? 21.250 -8.518 -5.004 1.00 90.94 93 SER A C 1
ATOM 714 O O . SER A 1 93 ? 20.379 -7.871 -5.585 1.00 90.94 93 SER A O 1
ATOM 716 N N . THR A 1 94 ? 22.475 -8.044 -4.784 1.00 91.75 94 THR A N 1
ATOM 717 C CA . THR A 1 94 ? 22.985 -6.811 -5.392 1.00 91.75 94 THR A CA 1
ATOM 718 C C . THR A 1 94 ? 23.713 -7.171 -6.680 1.00 91.75 94 THR A C 1
ATOM 720 O O . THR A 1 94 ? 24.652 -7.966 -6.651 1.00 91.75 94 THR A O 1
ATOM 723 N N . VAL A 1 95 ? 23.299 -6.583 -7.799 1.00 91.50 95 VAL A N 1
ATOM 724 C CA . VAL A 1 95 ? 23.863 -6.843 -9.131 1.00 91.50 95 VAL A CA 1
ATOM 725 C C . VAL A 1 95 ? 24.347 -5.550 -9.780 1.00 91.50 95 VAL A C 1
ATOM 727 O O . VAL A 1 95 ? 23.791 -4.476 -9.539 1.00 91.50 95 VAL A O 1
ATOM 730 N N . SER A 1 96 ? 25.385 -5.640 -10.612 1.00 90.69 96 SER A N 1
ATOM 731 C CA . SER A 1 96 ? 25.758 -4.531 -11.496 1.00 90.69 96 SER A CA 1
ATOM 732 C C . SER A 1 96 ? 24.707 -4.376 -12.603 1.00 90.69 96 SER A C 1
ATOM 734 O O . SER A 1 96 ? 24.058 -5.354 -12.989 1.00 90.69 96 SER A O 1
ATOM 736 N N . ILE A 1 97 ? 24.535 -3.166 -13.145 1.00 90.25 97 ILE A N 1
ATOM 737 C CA . ILE A 1 97 ? 23.623 -2.972 -14.286 1.00 90.25 97 ILE A CA 1
ATOM 738 C C . ILE A 1 97 ? 24.095 -3.753 -15.517 1.00 90.25 97 ILE A C 1
ATOM 740 O O . ILE A 1 97 ? 23.276 -4.323 -16.236 1.00 90.25 97 ILE A O 1
ATOM 744 N N . GLU A 1 98 ? 25.409 -3.849 -15.730 1.00 87.50 98 GLU A N 1
ATOM 745 C CA . GLU A 1 98 ? 25.982 -4.625 -16.831 1.00 87.50 98 GLU A CA 1
ATOM 746 C C . GLU A 1 98 ? 25.574 -6.107 -16.754 1.00 87.50 98 GLU A C 1
ATOM 748 O O . GLU A 1 98 ? 25.137 -6.682 -17.755 1.00 87.50 98 GLU A O 1
ATOM 753 N N . ASP A 1 99 ? 25.658 -6.719 -15.570 1.00 87.69 99 ASP A N 1
ATOM 754 C CA . ASP A 1 99 ? 25.260 -8.115 -15.366 1.00 87.69 99 ASP A CA 1
ATOM 755 C C . ASP A 1 99 ? 23.746 -8.302 -15.495 1.00 87.69 99 ASP A C 1
ATOM 757 O O . ASP A 1 99 ? 23.295 -9.276 -16.105 1.00 87.69 99 ASP A O 1
ATOM 761 N N . LEU A 1 100 ? 22.957 -7.347 -14.990 1.00 87.62 100 LEU A N 1
ATOM 762 C CA . LEU A 1 100 ? 21.498 -7.359 -15.099 1.00 87.62 100 LEU A CA 1
ATOM 763 C C . LEU A 1 100 ? 21.041 -7.338 -16.572 1.00 87.62 100 LEU A C 1
ATOM 765 O O . LEU A 1 100 ? 20.169 -8.113 -16.974 1.00 87.62 100 LEU A O 1
ATOM 769 N N . VAL A 1 101 ? 21.676 -6.511 -17.410 1.00 85.31 101 VAL A N 1
ATOM 770 C CA . VAL A 1 101 ? 21.386 -6.421 -18.853 1.00 85.31 101 VAL A CA 1
ATOM 7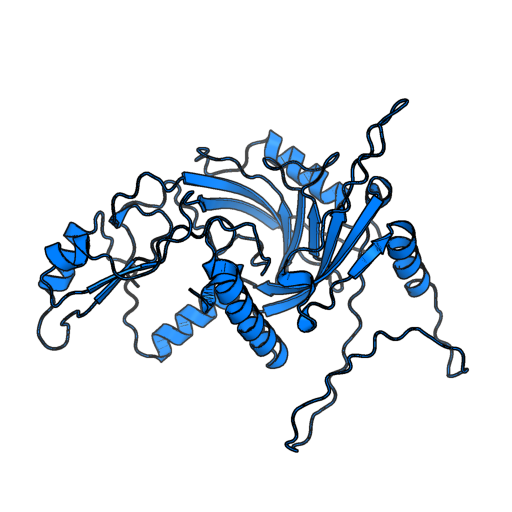71 C C . VAL A 1 101 ? 21.883 -7.662 -19.615 1.00 85.31 101 VAL A C 1
ATOM 773 O O . VAL A 1 101 ? 21.164 -8.212 -20.459 1.00 85.31 101 VAL A O 1
ATOM 776 N N . LYS A 1 102 ? 23.090 -8.164 -19.316 1.00 79.44 102 LYS A N 1
ATOM 777 C CA . LYS A 1 102 ? 23.642 -9.387 -19.940 1.00 79.44 102 LYS A CA 1
ATOM 778 C C . LYS A 1 102 ? 22.821 -10.637 -19.619 1.00 79.44 102 LYS A C 1
ATOM 780 O O . LYS A 1 102 ? 22.576 -11.464 -20.504 1.00 79.44 102 LYS A O 1
ATOM 785 N N . GLY A 1 103 ? 22.360 -10.771 -18.376 1.00 71.00 103 GLY A N 1
ATOM 786 C CA . GLY A 1 103 ? 21.483 -11.865 -17.955 1.00 71.00 103 GLY A CA 1
ATOM 787 C C . GLY A 1 103 ? 20.216 -11.940 -18.811 1.00 71.00 103 GLY A C 1
ATOM 788 O O . GLY A 1 103 ? 19.849 -13.017 -19.284 1.00 71.00 103 GLY A O 1
ATOM 789 N N . ASN A 1 104 ? 19.626 -10.785 -19.127 1.00 64.19 104 ASN A N 1
ATOM 790 C CA . ASN A 1 104 ? 18.391 -10.696 -19.904 1.00 64.19 104 ASN A CA 1
ATOM 791 C C . ASN A 1 104 ? 18.579 -10.964 -21.415 1.00 64.19 104 ASN A C 1
ATOM 793 O O . ASN A 1 104 ? 17.737 -11.588 -22.065 1.00 64.19 104 ASN A O 1
ATOM 797 N N . THR A 1 105 ? 19.705 -10.539 -21.996 1.00 58.47 105 THR A N 1
ATOM 798 C CA . THR A 1 105 ? 20.001 -10.722 -23.435 1.00 58.47 105 THR A CA 1
ATOM 799 C C . THR A 1 105 ? 20.407 -12.156 -23.800 1.00 58.47 105 THR A C 1
ATOM 801 O O . THR A 1 105 ? 20.120 -12.633 -24.902 1.00 58.47 105 THR A O 1
ATOM 804 N N . SER A 1 106 ? 21.023 -12.892 -22.872 1.00 45.34 106 SER A N 1
ATOM 805 C CA . SER A 1 106 ? 21.381 -14.305 -23.080 1.00 45.34 106 SER A CA 1
ATOM 806 C C . SER A 1 106 ? 20.168 -15.251 -23.125 1.00 45.34 106 SER A C 1
ATOM 808 O O . SER A 1 106 ? 20.235 -16.305 -23.760 1.00 45.34 106 SER A O 1
ATOM 810 N N . HIS A 1 107 ? 19.039 -14.860 -22.523 1.00 46.53 107 HIS A N 1
ATOM 811 C CA . HIS A 1 107 ? 17.803 -15.651 -22.504 1.00 46.53 107 HIS A CA 1
ATOM 812 C C . HIS A 1 107 ? 16.914 -15.428 -23.739 1.00 46.53 107 HIS A C 1
ATOM 814 O O . HIS A 1 107 ? 16.120 -16.300 -24.083 1.00 46.53 107 HIS A O 1
ATOM 820 N N . SER A 1 108 ? 17.057 -14.308 -24.459 1.00 41.03 108 SER A N 1
ATOM 821 C CA . SER A 1 108 ? 16.251 -14.017 -25.659 1.00 41.03 108 SER A CA 1
ATOM 822 C C . SER A 1 108 ? 16.767 -14.672 -26.950 1.00 41.03 108 SER A C 1
ATOM 824 O O . SER A 1 108 ? 16.084 -14.621 -27.971 1.00 41.03 108 SER A O 1
ATOM 826 N N . SER A 1 109 ? 17.955 -15.289 -26.927 1.00 29.41 109 SER A N 1
ATOM 827 C CA . SER A 1 109 ? 18.692 -15.690 -28.137 1.00 29.41 109 SER A CA 1
ATOM 828 C C . SER A 1 109 ? 18.961 -17.194 -28.283 1.00 29.41 109 SER A C 1
ATOM 830 O O . SER A 1 109 ? 19.674 -17.591 -29.206 1.00 29.41 109 SER A O 1
ATOM 832 N N . ARG A 1 110 ? 18.394 -18.067 -27.436 1.00 28.78 110 ARG A N 1
ATOM 833 C CA . ARG A 1 110 ? 18.631 -19.521 -27.526 1.00 28.78 110 ARG A CA 1
ATOM 834 C C . ARG A 1 110 ? 17.574 -20.211 -28.414 1.00 28.78 110 ARG A C 1
ATOM 836 O O . ARG A 1 110 ? 16.419 -20.286 -28.006 1.00 28.78 110 ARG A O 1
ATOM 843 N N . PRO A 1 111 ? 17.926 -20.766 -29.595 1.00 30.81 111 PRO A N 1
ATOM 844 C CA . PRO A 1 111 ? 17.048 -21.692 -30.305 1.00 30.81 111 PRO A CA 1
ATOM 845 C C . PRO A 1 111 ? 17.053 -23.039 -29.575 1.00 30.81 111 PRO A C 1
ATOM 847 O O . PRO A 1 111 ? 18.114 -23.487 -29.129 1.00 30.81 111 PRO A O 1
ATOM 850 N N . GLU A 1 112 ? 15.895 -23.699 -29.488 1.00 33.75 112 GLU A N 1
ATOM 851 C CA . GLU A 1 112 ? 15.770 -25.044 -28.920 1.00 33.75 112 GLU A CA 1
ATOM 852 C C . GLU A 1 112 ? 16.812 -25.992 -29.534 1.00 33.75 112 GLU A C 1
ATOM 854 O O . GLU A 1 112 ? 16.787 -26.311 -30.726 1.00 33.75 112 GLU A O 1
ATOM 859 N N . ARG A 1 113 ? 17.757 -26.459 -28.714 1.00 30.38 113 ARG A N 1
ATOM 860 C CA . ARG A 1 113 ? 18.600 -27.609 -29.041 1.00 30.38 113 ARG A CA 1
ATOM 861 C C . ARG A 1 113 ? 18.624 -28.559 -27.856 1.00 30.38 113 ARG A C 1
ATOM 863 O O . ARG A 1 113 ? 18.837 -28.142 -26.721 1.00 30.38 113 ARG A O 1
ATOM 870 N N . GLY A 1 114 ? 18.395 -29.835 -28.171 1.00 30.34 114 GLY A N 1
ATOM 871 C CA . GLY A 1 114 ? 18.456 -30.970 -27.254 1.00 30.34 114 GLY A CA 1
ATOM 872 C C . GLY A 1 114 ? 19.820 -31.147 -26.571 1.00 30.34 114 GLY A C 1
ATOM 873 O O . GLY A 1 114 ? 20.761 -30.387 -26.815 1.00 30.34 114 GLY A O 1
ATOM 874 N N . PRO A 1 115 ? 19.928 -32.142 -25.678 1.00 31.41 115 PRO A N 1
ATOM 875 C CA . PRO A 1 115 ? 20.798 -32.066 -24.519 1.00 31.41 115 PRO A CA 1
ATOM 876 C C . PRO A 1 115 ? 22.267 -32.193 -24.922 1.00 31.41 115 PRO A C 1
ATOM 878 O O . PRO A 1 115 ? 22.698 -33.206 -25.466 1.00 31.41 115 PRO A O 1
ATOM 881 N N . SER A 1 116 ? 23.048 -31.164 -24.605 1.00 27.45 116 SER A N 1
ATOM 882 C CA . SER A 1 116 ? 24.505 -31.215 -24.599 1.00 27.45 116 SER A CA 1
ATOM 883 C C . SER A 1 116 ? 25.006 -30.504 -23.349 1.00 27.45 116 SER A C 1
ATOM 885 O O . SER A 1 116 ? 24.704 -29.337 -23.113 1.00 27.45 116 SER A O 1
ATOM 887 N N . SER A 1 117 ? 25.764 -31.247 -22.551 1.00 37.72 117 SER A N 1
ATOM 888 C CA . SER A 1 117 ? 26.367 -30.861 -21.282 1.00 37.72 117 SER A CA 1
ATOM 889 C C . SER A 1 117 ? 27.296 -29.651 -21.410 1.00 37.72 117 SER A C 1
ATOM 891 O O . SER A 1 117 ? 28.369 -29.758 -22.003 1.00 37.72 117 SER A O 1
ATOM 893 N N . ALA A 1 118 ? 26.916 -28.529 -20.802 1.00 27.31 118 ALA A N 1
ATOM 894 C CA . ALA A 1 118 ? 27.822 -27.484 -20.330 1.00 27.31 118 ALA A CA 1
ATOM 895 C C . ALA A 1 118 ? 27.078 -26.609 -19.308 1.00 27.31 118 ALA A C 1
ATOM 897 O O . ALA A 1 118 ? 25.905 -26.284 -19.500 1.00 27.31 118 ALA A O 1
ATOM 898 N N . ALA A 1 119 ? 27.759 -26.294 -18.207 1.00 31.34 119 ALA A N 1
ATOM 899 C CA . ALA A 1 119 ? 27.226 -25.659 -17.007 1.00 31.34 119 ALA A CA 1
ATOM 900 C C . ALA A 1 119 ? 26.375 -24.413 -17.310 1.00 31.34 119 ALA A C 1
ATOM 902 O O . ALA A 1 119 ? 26.870 -23.403 -17.800 1.00 31.34 119 ALA A O 1
ATOM 903 N N . THR A 1 120 ? 25.084 -24.510 -16.994 1.00 25.17 120 THR A N 1
ATOM 904 C CA . THR A 1 120 ? 24.176 -23.370 -16.851 1.00 25.17 120 THR A CA 1
ATOM 905 C C . THR A 1 120 ? 24.095 -23.088 -15.356 1.00 25.17 120 THR A C 1
ATOM 907 O O . THR A 1 120 ? 23.862 -24.018 -14.582 1.00 25.17 120 THR A O 1
ATOM 910 N N . ALA A 1 121 ? 24.330 -21.842 -14.945 1.00 28.23 121 ALA A N 1
ATOM 911 C CA . ALA A 1 121 ? 24.042 -21.388 -13.591 1.00 28.23 121 ALA A CA 1
ATOM 912 C C . ALA A 1 121 ? 22.518 -21.370 -13.416 1.00 28.23 121 ALA A C 1
ATOM 914 O O . ALA A 1 121 ? 21.863 -20.359 -13.627 1.00 28.23 121 ALA A O 1
ATOM 915 N N . ALA A 1 122 ? 21.958 -22.539 -13.123 1.00 24.92 122 ALA A N 1
ATOM 916 C CA . ALA A 1 122 ? 20.607 -22.663 -12.623 1.00 24.92 122 ALA A CA 1
ATOM 917 C C . ALA A 1 122 ? 20.597 -22.089 -11.204 1.00 24.92 122 ALA A C 1
ATOM 919 O O . ALA A 1 122 ? 21.371 -22.530 -10.349 1.00 24.92 122 ALA A O 1
ATOM 920 N N . ILE A 1 123 ? 19.725 -21.117 -10.951 1.00 30.89 123 ILE A N 1
ATOM 921 C CA . ILE A 1 123 ? 19.343 -20.736 -9.594 1.00 30.89 123 ILE A CA 1
ATOM 922 C C . ILE A 1 123 ? 18.513 -21.909 -9.064 1.00 30.89 123 ILE A C 1
ATOM 924 O O . ILE A 1 123 ? 17.311 -22.016 -9.288 1.00 30.89 123 ILE A O 1
ATOM 928 N N . VAL A 1 124 ? 19.202 -22.878 -8.462 1.00 26.59 124 VAL A N 1
ATOM 929 C CA . VAL A 1 124 ? 18.576 -24.035 -7.828 1.00 26.59 124 VAL A CA 1
ATOM 930 C C . VAL A 1 124 ? 18.070 -23.596 -6.464 1.00 26.59 124 VAL A C 1
ATOM 932 O O . VAL A 1 124 ? 18.844 -23.246 -5.574 1.00 26.59 124 VAL A O 1
ATOM 935 N N . ASN A 1 125 ? 16.752 -23.652 -6.322 1.00 31.19 125 ASN A N 1
ATOM 936 C CA . ASN A 1 125 ? 16.039 -23.541 -5.066 1.00 31.19 125 ASN A CA 1
ATOM 937 C C . ASN A 1 125 ? 16.450 -24.716 -4.155 1.00 31.19 125 ASN A C 1
ATOM 939 O O . ASN A 1 125 ? 15.988 -25.841 -4.336 1.00 31.19 125 ASN A O 1
ATOM 943 N N . ASN A 1 126 ? 17.366 -24.485 -3.213 1.00 27.25 126 ASN A N 1
ATOM 944 C CA . ASN A 1 126 ? 17.725 -25.468 -2.189 1.00 27.25 126 ASN A CA 1
ATOM 945 C C . ASN A 1 126 ? 16.943 -25.176 -0.903 1.00 27.25 126 ASN A C 1
ATOM 947 O O . ASN A 1 126 ? 17.487 -24.666 0.076 1.00 27.25 126 ASN A O 1
ATOM 951 N N . GLY A 1 127 ? 15.662 -25.543 -0.911 1.00 27.25 127 GLY A N 1
ATOM 952 C CA . GLY A 1 127 ? 14.885 -25.759 0.305 1.00 27.25 127 GLY A CA 1
ATOM 953 C C . GLY A 1 127 ? 15.218 -27.135 0.877 1.00 27.25 127 GLY A C 1
ATOM 954 O O . GLY A 1 127 ? 14.754 -28.154 0.371 1.00 27.25 127 GLY A O 1
ATOM 955 N N . ALA A 1 128 ? 16.047 -27.177 1.918 1.00 28.00 128 ALA A N 1
ATOM 956 C CA . ALA A 1 128 ? 16.280 -28.381 2.706 1.00 28.00 128 ALA A CA 1
ATOM 957 C C . ALA A 1 128 ? 15.777 -28.155 4.133 1.00 28.00 128 ALA A C 1
ATOM 959 O O . ALA A 1 128 ? 16.408 -27.444 4.911 1.00 28.00 128 ALA A O 1
ATOM 960 N N . GLY A 1 129 ? 14.666 -28.815 4.466 1.00 25.56 129 GLY A N 1
ATOM 961 C CA . GLY A 1 129 ? 14.230 -29.025 5.841 1.00 25.56 129 GLY A CA 1
ATOM 962 C C . GLY A 1 129 ? 12.722 -28.942 6.012 1.00 25.56 129 GLY A C 1
ATOM 963 O O . GLY A 1 129 ? 12.220 -27.873 6.313 1.00 25.56 129 GLY A O 1
ATOM 964 N N . LEU A 1 130 ? 12.024 -30.067 5.839 1.00 29.98 130 LEU A N 1
ATOM 965 C CA . LEU A 1 130 ? 11.112 -30.666 6.826 1.00 29.98 130 LEU A CA 1
ATOM 966 C C . LEU A 1 130 ? 10.547 -31.969 6.233 1.00 29.98 130 LEU A C 1
ATOM 968 O O . LEU A 1 130 ? 10.010 -32.021 5.132 1.00 29.98 130 LEU A O 1
ATOM 972 N N . SER A 1 131 ? 10.770 -33.061 6.955 1.00 29.56 131 SER A N 1
ATOM 973 C CA . SER A 1 131 ? 10.377 -34.423 6.605 1.00 29.56 131 SER A CA 1
ATOM 974 C C . SER A 1 131 ? 8.880 -34.657 6.828 1.00 29.56 131 SER A C 1
ATOM 976 O O . SER A 1 131 ? 8.412 -34.525 7.957 1.00 29.56 131 SER A O 1
ATOM 978 N N . GLY A 1 132 ? 8.169 -35.118 5.800 1.00 26.03 132 GLY A N 1
ATOM 979 C CA . GLY A 1 132 ? 6.813 -35.663 5.912 1.00 26.03 132 GLY A CA 1
ATOM 980 C C . GLY A 1 132 ? 6.231 -35.945 4.530 1.00 26.03 132 GLY A C 1
ATOM 981 O O . GLY A 1 132 ? 5.911 -35.022 3.796 1.00 26.03 132 GLY A O 1
ATOM 982 N N . GLY A 1 133 ? 6.168 -37.218 4.135 1.00 29.84 133 GLY A N 1
ATOM 983 C CA . GLY A 1 133 ? 5.764 -37.612 2.786 1.00 29.84 133 GLY A CA 1
ATOM 984 C C . GLY A 1 133 ? 4.274 -37.413 2.505 1.00 29.84 133 GLY A C 1
ATOM 985 O O . GLY A 1 133 ? 3.434 -37.873 3.269 1.00 29.84 133 GLY A O 1
ATOM 986 N N . SER A 1 134 ? 3.964 -36.802 1.363 1.00 27.61 134 SER A N 1
ATOM 987 C CA . SER A 1 134 ? 2.845 -37.171 0.485 1.00 27.61 134 SER A CA 1
ATOM 988 C C . SER A 1 134 ? 3.049 -36.520 -0.893 1.00 27.61 134 SER A C 1
ATOM 990 O O . SER A 1 134 ? 3.715 -35.495 -1.009 1.00 27.61 134 SER A O 1
ATOM 992 N N . ASP A 1 135 ? 2.571 -37.189 -1.941 1.00 32.88 135 ASP A N 1
ATOM 993 C CA . ASP A 1 135 ? 2.890 -36.961 -3.355 1.00 32.88 135 ASP A CA 1
ATOM 994 C C . ASP A 1 135 ? 2.727 -35.503 -3.837 1.00 32.88 135 ASP A C 1
ATOM 996 O O . ASP A 1 135 ? 1.623 -35.033 -4.121 1.00 32.88 135 ASP A O 1
ATOM 1000 N N . HIS A 1 136 ? 3.847 -34.801 -4.032 1.00 34.28 136 HIS A N 1
ATOM 1001 C CA . HIS A 1 136 ? 3.873 -33.501 -4.700 1.00 34.28 136 HIS A CA 1
ATOM 1002 C C . HIS A 1 136 ? 3.914 -33.659 -6.223 1.00 34.28 136 HIS A C 1
ATOM 1004 O O . HIS A 1 136 ? 4.917 -34.069 -6.812 1.00 34.28 136 HIS A O 1
ATOM 1010 N N . LYS A 1 137 ? 2.831 -33.239 -6.887 1.00 33.00 137 LYS A N 1
ATOM 1011 C CA . LYS A 1 137 ? 2.880 -32.848 -8.298 1.00 33.00 137 LYS A CA 1
ATOM 1012 C C . LYS A 1 137 ? 3.862 -31.681 -8.432 1.00 33.00 137 LYS A C 1
ATOM 1014 O O . LYS A 1 137 ? 3.566 -30.571 -8.006 1.00 33.00 137 LYS A O 1
ATOM 1019 N N . SER A 1 138 ? 5.017 -31.951 -9.033 1.00 34.06 138 SER A N 1
ATOM 1020 C CA . SER A 1 138 ? 5.962 -30.948 -9.527 1.00 34.06 138 SER A CA 1
ATOM 1021 C C . SER A 1 138 ? 5.208 -29.921 -10.383 1.00 34.06 138 SER A C 1
ATOM 1023 O O . SER A 1 138 ? 4.766 -30.213 -11.495 1.00 34.06 138 SER A O 1
ATOM 1025 N N . ARG A 1 139 ? 4.998 -28.724 -9.829 1.00 42.47 139 ARG A N 1
ATOM 1026 C CA . ARG A 1 139 ? 4.475 -27.571 -10.560 1.00 42.47 139 ARG A CA 1
ATOM 1027 C C . ARG A 1 139 ? 5.645 -26.987 -11.349 1.00 42.47 139 ARG A C 1
ATOM 1029 O O . ARG A 1 139 ? 6.694 -26.693 -10.784 1.00 42.47 139 ARG A O 1
ATOM 1036 N N . SER A 1 140 ? 5.488 -26.898 -12.667 1.00 35.94 140 SER A N 1
ATOM 1037 C CA . SER A 1 140 ? 6.456 -26.259 -13.559 1.00 35.94 140 SER A CA 1
ATOM 1038 C C . SER A 1 140 ? 6.554 -24.779 -13.185 1.00 35.94 140 SER A C 1
ATOM 1040 O O . SER A 1 140 ? 5.623 -24.014 -13.421 1.00 35.94 140 SER A O 1
ATOM 1042 N N . THR A 1 141 ? 7.654 -24.383 -12.549 1.00 41.50 141 THR A N 1
ATOM 1043 C CA . THR A 1 141 ? 8.012 -22.978 -12.350 1.00 41.50 141 THR A CA 1
ATOM 1044 C C . THR A 1 141 ? 8.528 -22.448 -13.682 1.00 41.50 141 THR A C 1
ATOM 1046 O O . THR A 1 141 ? 9.714 -22.567 -13.987 1.00 41.50 141 THR A O 1
ATOM 1049 N N . THR A 1 142 ? 7.637 -21.937 -14.531 1.00 51.59 142 THR A N 1
ATOM 1050 C CA . THR A 1 142 ? 8.053 -21.121 -15.677 1.00 51.59 142 THR A CA 1
ATOM 1051 C C . THR A 1 142 ? 8.840 -19.934 -15.136 1.00 51.59 142 THR A C 1
ATOM 1053 O O . THR A 1 142 ? 8.310 -19.145 -14.358 1.00 51.59 142 THR A O 1
ATOM 1056 N N . GLU A 1 143 ? 10.116 -19.849 -15.497 1.00 63.69 143 GLU A N 1
ATOM 1057 C CA . GLU A 1 143 ? 11.009 -18.768 -15.092 1.00 63.69 143 GLU A CA 1
ATOM 1058 C C . GLU A 1 143 ? 10.443 -17.436 -15.608 1.00 63.69 143 GLU A C 1
ATOM 1060 O O . GLU A 1 143 ? 10.272 -17.247 -16.816 1.00 63.69 143 GLU A O 1
ATOM 1065 N N . LYS A 1 144 ? 10.061 -16.543 -14.687 1.00 76.25 144 LYS A N 1
ATOM 1066 C CA . LYS A 1 144 ? 9.462 -15.249 -15.034 1.00 76.25 144 LYS A CA 1
ATOM 1067 C C . LYS A 1 144 ? 10.531 -14.359 -15.650 1.00 76.25 144 LYS A C 1
ATOM 1069 O O . LYS A 1 144 ? 11.586 -14.138 -15.058 1.00 76.25 144 LYS A O 1
ATOM 1074 N N . LYS A 1 145 ? 10.266 -13.843 -16.850 1.00 79.69 145 LYS A N 1
ATOM 1075 C CA . LYS A 1 145 ? 11.224 -12.989 -17.554 1.00 79.69 145 LYS A CA 1
ATOM 1076 C C . LYS A 1 145 ? 11.306 -11.625 -16.870 1.00 79.69 145 LYS A C 1
ATOM 1078 O O . LYS A 1 145 ? 10.291 -10.970 -16.642 1.00 79.69 145 LYS A O 1
ATOM 1083 N N . VAL A 1 146 ? 12.530 -11.183 -16.608 1.00 88.50 146 VAL A N 1
ATOM 1084 C CA . VAL A 1 146 ? 12.811 -9.864 -16.040 1.00 88.50 146 VAL A CA 1
ATOM 1085 C C . VAL A 1 146 ? 12.936 -8.835 -17.165 1.00 88.50 146 VAL A C 1
ATOM 1087 O O . VAL A 1 146 ? 13.727 -9.000 -18.091 1.00 88.50 146 VAL A O 1
ATOM 1090 N N . HIS A 1 147 ? 12.158 -7.761 -17.112 1.00 92.38 147 HIS A N 1
ATOM 1091 C CA . HIS A 1 147 ? 12.312 -6.593 -17.970 1.00 92.38 147 HIS A CA 1
ATOM 1092 C C . HIS A 1 147 ? 13.309 -5.616 -17.337 1.00 92.38 147 HIS A C 1
ATOM 1094 O O . HIS A 1 147 ? 13.246 -5.340 -16.145 1.00 92.38 147 HIS A O 1
ATOM 1100 N N . VAL A 1 148 ? 14.232 -5.090 -18.141 1.00 92.56 148 VAL A N 1
ATOM 1101 C CA . VAL A 1 148 ? 15.216 -4.094 -17.700 1.00 92.56 148 VAL A CA 1
ATOM 1102 C C . VAL A 1 148 ? 15.088 -2.892 -18.637 1.00 92.56 148 VAL A C 1
ATOM 1104 O O . VAL A 1 148 ? 15.390 -3.044 -19.824 1.00 92.56 148 VAL A O 1
ATOM 1107 N N . PRO A 1 149 ? 14.617 -1.731 -18.151 1.00 91.94 149 PRO A N 1
ATOM 1108 C CA . PRO A 1 149 ? 14.469 -0.536 -18.971 1.00 91.94 149 PRO A CA 1
ATOM 1109 C C . PRO A 1 149 ? 15.800 0.011 -19.483 1.00 91.94 149 PRO A C 1
ATOM 1111 O O . PRO A 1 149 ? 16.826 -0.102 -18.816 1.00 91.94 149 PRO A O 1
ATOM 1114 N N . ALA A 1 150 ? 15.777 0.701 -20.625 1.00 89.94 150 ALA A N 1
ATOM 1115 C CA . ALA A 1 150 ? 16.980 1.301 -21.210 1.00 89.94 150 ALA A CA 1
ATOM 1116 C C . ALA A 1 150 ? 17.648 2.336 -20.284 1.00 89.94 150 ALA A C 1
ATOM 1118 O O . ALA A 1 150 ? 18.868 2.472 -20.274 1.00 89.94 150 ALA A O 1
ATOM 1119 N N . PHE A 1 151 ? 16.866 3.045 -19.461 1.00 90.44 151 PHE A N 1
ATOM 1120 C CA . PHE A 1 151 ? 17.418 4.025 -18.525 1.00 90.44 151 PHE A CA 1
ATOM 1121 C C . PHE A 1 151 ? 18.253 3.390 -17.400 1.00 90.44 151 PHE A C 1
ATOM 1123 O O . PHE A 1 151 ? 18.973 4.119 -16.717 1.00 90.44 151 PHE A O 1
ATOM 1130 N N . ALA A 1 152 ? 18.186 2.065 -17.203 1.00 90.44 152 ALA A N 1
ATOM 1131 C CA . ALA A 1 152 ? 18.940 1.349 -16.175 1.00 90.44 152 ALA A CA 1
ATOM 1132 C C . ALA A 1 152 ? 20.444 1.657 -16.225 1.00 90.44 152 ALA A C 1
ATOM 1134 O O . ALA A 1 152 ? 21.073 1.753 -15.177 1.00 90.44 152 ALA A O 1
ATOM 1135 N N . GLU A 1 153 ? 21.005 1.892 -17.418 1.00 88.81 153 GLU A N 1
ATOM 1136 C CA . GLU A 1 153 ? 22.416 2.263 -17.638 1.00 88.81 153 GLU A CA 1
ATOM 1137 C C . GLU A 1 153 ? 22.840 3.564 -16.930 1.00 88.81 153 GLU A C 1
ATOM 1139 O O . GLU A 1 153 ? 24.028 3.865 -16.834 1.00 88.81 153 GLU A O 1
ATOM 1144 N N . ARG A 1 154 ? 21.880 4.352 -16.431 1.00 89.69 154 ARG A N 1
ATOM 1145 C CA . ARG A 1 154 ? 22.117 5.579 -15.656 1.00 89.69 154 ARG A CA 1
ATOM 1146 C C . ARG A 1 154 ? 22.348 5.319 -14.167 1.00 89.69 154 ARG A C 1
ATOM 1148 O O . ARG A 1 154 ? 22.689 6.257 -13.455 1.00 89.69 154 ARG A O 1
ATOM 1155 N N . TYR A 1 155 ? 22.175 4.080 -13.719 1.00 88.62 155 TYR A N 1
ATOM 1156 C CA . TYR A 1 155 ? 22.420 3.641 -12.350 1.00 88.62 155 TYR A CA 1
ATOM 1157 C C . TYR A 1 155 ? 23.688 2.783 -12.277 1.00 88.62 155 TYR A C 1
ATOM 1159 O O . TYR A 1 155 ? 24.127 2.200 -13.265 1.00 88.62 155 TYR A O 1
ATOM 1167 N N . HIS A 1 156 ? 24.292 2.699 -11.093 1.00 86.62 156 HIS A N 1
ATOM 1168 C CA . HIS A 1 156 ? 25.507 1.904 -10.884 1.00 86.62 156 HIS A CA 1
ATOM 1169 C C . HIS A 1 156 ? 25.184 0.421 -10.653 1.00 86.62 156 HIS A C 1
ATOM 1171 O O . HIS A 1 156 ? 25.854 -0.482 -11.157 1.00 86.62 156 HIS A O 1
ATOM 1177 N N . SER A 1 157 ? 24.138 0.163 -9.872 1.00 90.31 157 SER A N 1
ATOM 1178 C CA . SER A 1 157 ? 23.755 -1.181 -9.445 1.00 90.31 157 SER A CA 1
ATOM 1179 C C . SER A 1 157 ? 22.250 -1.282 -9.255 1.00 90.31 157 SER A C 1
ATOM 1181 O O . SER A 1 157 ? 21.547 -0.273 -9.255 1.00 90.31 157 SER A O 1
ATOM 1183 N N . ALA A 1 158 ? 21.758 -2.496 -9.057 1.00 91.88 158 ALA A N 1
ATOM 1184 C CA . ALA A 1 158 ? 20.388 -2.734 -8.649 1.00 91.88 158 ALA A CA 1
ATOM 1185 C C . ALA A 1 158 ? 20.318 -3.787 -7.543 1.00 91.88 158 ALA A C 1
ATOM 1187 O O . ALA A 1 158 ? 21.141 -4.703 -7.470 1.00 91.88 158 ALA A O 1
ATOM 1188 N N . TRP A 1 159 ? 19.308 -3.667 -6.693 1.00 92.19 159 TRP A N 1
ATOM 1189 C CA . TRP A 1 159 ? 18.841 -4.759 -5.856 1.00 92.19 159 TRP A CA 1
ATOM 1190 C C . TRP A 1 159 ? 17.805 -5.563 -6.625 1.00 92.19 159 TRP A C 1
ATOM 1192 O O . TRP A 1 159 ? 16.910 -4.996 -7.249 1.00 92.19 159 TRP A O 1
ATOM 1202 N N . THR A 1 160 ? 17.929 -6.881 -6.561 1.00 92.56 160 THR A N 1
ATOM 1203 C CA . THR A 1 160 ? 17.011 -7.840 -7.177 1.00 92.56 160 THR A CA 1
ATOM 1204 C C . THR A 1 160 ? 16.530 -8.817 -6.122 1.00 92.56 160 THR A C 1
ATOM 1206 O O . THR A 1 160 ? 17.303 -9.197 -5.243 1.00 92.56 160 THR A O 1
ATOM 1209 N N . PHE A 1 161 ? 15.250 -9.165 -6.163 1.00 92.00 161 PHE A N 1
ATOM 1210 C CA . PHE A 1 161 ? 14.615 -10.096 -5.230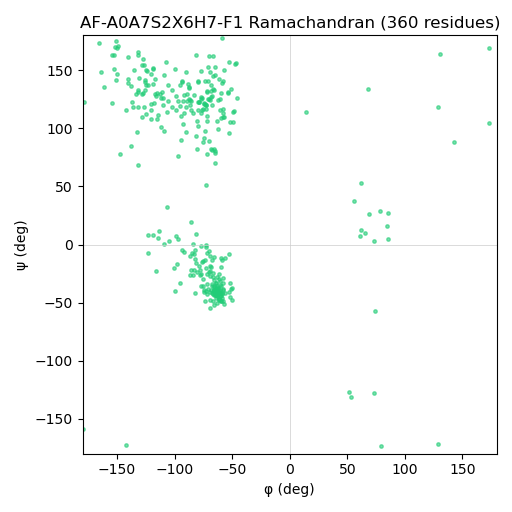 1.00 92.00 161 PHE A CA 1
ATOM 1211 C C . PHE A 1 161 ? 13.259 -10.538 -5.786 1.00 92.00 161 PHE A C 1
ATOM 1213 O O . PHE A 1 161 ? 12.808 -10.035 -6.812 1.00 92.00 161 PHE A O 1
ATOM 1220 N N . HIS A 1 162 ? 12.610 -11.484 -5.121 1.00 91.81 162 HIS A N 1
ATOM 1221 C CA . HIS A 1 162 ? 11.246 -11.908 -5.400 1.00 91.81 162 HIS A CA 1
ATOM 1222 C C . HIS A 1 162 ? 10.327 -11.372 -4.320 1.00 91.81 162 HIS A C 1
ATOM 1224 O O . HIS A 1 162 ? 10.671 -11.397 -3.139 1.00 91.81 162 HIS A O 1
ATOM 1230 N N . VAL A 1 163 ? 9.172 -10.865 -4.731 1.00 90.50 163 VAL A N 1
ATOM 1231 C CA . VAL A 1 163 ? 8.288 -10.133 -3.838 1.00 90.50 163 VAL A CA 1
ATOM 1232 C C . VAL A 1 163 ? 6.829 -10.522 -4.061 1.00 90.50 163 VAL A C 1
ATOM 1234 O O . VAL A 1 163 ? 6.413 -10.622 -5.218 1.00 90.50 163 VAL A O 1
ATOM 1237 N N . PRO A 1 164 ? 6.035 -10.740 -2.999 1.00 93.44 164 PRO A N 1
ATOM 1238 C CA . PRO A 1 164 ? 4.596 -10.891 -3.143 1.00 93.44 164 PRO A CA 1
ATOM 1239 C C . PRO A 1 164 ? 3.931 -9.579 -3.570 1.00 93.44 164 PRO A C 1
ATOM 1241 O O . PRO A 1 164 ? 4.145 -8.521 -2.970 1.00 93.44 164 PRO A O 1
ATOM 1244 N N . ILE A 1 165 ? 3.076 -9.665 -4.584 1.00 93.31 165 ILE A N 1
ATOM 1245 C CA . ILE A 1 165 ? 2.135 -8.626 -4.984 1.00 93.31 165 ILE A CA 1
ATOM 1246 C C . ILE A 1 165 ? 0.724 -9.096 -4.683 1.00 93.31 165 ILE A C 1
ATOM 1248 O O . ILE A 1 165 ? 0.322 -10.188 -5.083 1.00 93.31 165 ILE A O 1
ATOM 1252 N N . VAL A 1 166 ? -0.043 -8.229 -4.037 1.00 92.56 166 VAL A N 1
ATOM 1253 C CA . VAL A 1 166 ? -1.450 -8.446 -3.734 1.00 92.56 166 VAL A CA 1
ATOM 1254 C C . VAL A 1 166 ? -2.326 -7.761 -4.778 1.00 92.56 166 VAL A C 1
ATOM 1256 O O . VAL A 1 166 ? -2.305 -6.534 -4.931 1.00 92.56 166 VAL A O 1
ATOM 1259 N N . ASP A 1 167 ? -3.203 -8.523 -5.426 1.00 92.75 167 ASP A N 1
ATOM 1260 C CA . ASP A 1 167 ? -4.374 -7.985 -6.115 1.00 92.75 167 ASP A CA 1
ATOM 1261 C C . ASP A 1 167 ? -5.412 -7.512 -5.088 1.00 92.75 167 ASP A C 1
ATOM 1263 O O . ASP A 1 167 ? -6.378 -8.195 -4.758 1.00 92.75 167 ASP A O 1
ATOM 1267 N N . SER A 1 168 ? -5.165 -6.335 -4.507 1.00 89.12 168 SER A N 1
ATOM 1268 C CA . SER A 1 168 ? -5.925 -5.830 -3.361 1.00 89.12 168 SER A CA 1
ATOM 1269 C C . SER A 1 168 ? -7.450 -5.847 -3.491 1.00 89.12 168 SER A C 1
ATOM 1271 O O . SER A 1 168 ? -8.070 -6.096 -2.466 1.00 89.12 168 SER A O 1
ATOM 1273 N N . PRO A 1 169 ? -8.121 -5.580 -4.634 1.00 87.50 169 PRO A N 1
ATOM 1274 C CA . PRO A 1 169 ? -9.575 -5.636 -4.684 1.00 87.50 169 PRO A CA 1
ATOM 1275 C C . PRO A 1 169 ? -10.051 -7.091 -4.617 1.00 87.50 169 PRO A C 1
ATOM 1277 O O . PRO A 1 169 ? -11.082 -7.343 -4.004 1.00 87.50 169 PRO A O 1
ATOM 1280 N N . ALA A 1 170 ? -9.297 -8.033 -5.200 1.00 91.50 170 ALA A N 1
ATOM 1281 C CA . ALA A 1 170 ? -9.575 -9.458 -5.096 1.00 91.50 170 ALA A CA 1
ATOM 1282 C C . ALA A 1 170 ? -9.391 -9.929 -3.649 1.00 91.50 170 ALA A C 1
ATOM 1284 O O . ALA A 1 170 ? -10.344 -10.444 -3.070 1.00 91.50 170 ALA A O 1
ATOM 1285 N N . LEU A 1 171 ? -8.242 -9.628 -3.027 1.00 91.00 171 LEU A N 1
ATOM 1286 C CA . LEU A 1 171 ? -7.974 -10.071 -1.656 1.00 91.00 171 LEU A CA 1
ATOM 1287 C C . LEU A 1 171 ? -8.917 -9.423 -0.630 1.00 91.00 171 LEU A C 1
ATOM 1289 O O . LEU A 1 171 ? -9.418 -10.092 0.265 1.00 91.00 171 LEU A O 1
ATOM 1293 N N . LEU A 1 172 ? -9.245 -8.133 -0.779 1.00 90.12 172 LEU A N 1
ATOM 1294 C CA . LEU A 1 172 ? -10.261 -7.493 0.069 1.00 90.12 172 LEU A CA 1
ATOM 1295 C C . LEU A 1 172 ? -11.654 -8.108 -0.132 1.00 90.12 172 LEU A C 1
ATOM 1297 O O . LEU A 1 172 ? -12.440 -8.148 0.813 1.00 90.12 172 LEU A O 1
ATOM 1301 N N . GLY A 1 173 ? -11.973 -8.562 -1.347 1.00 89.50 173 GLY A N 1
ATOM 1302 C CA . GLY A 1 173 ? -13.207 -9.289 -1.638 1.00 89.50 173 GLY A CA 1
ATOM 1303 C C . GLY A 1 173 ? -13.253 -10.649 -0.943 1.00 89.50 173 GLY A C 1
ATOM 1304 O O . GLY A 1 173 ? -14.284 -11.006 -0.376 1.00 89.50 173 GLY A O 1
ATOM 1305 N N . GLU A 1 174 ? -12.131 -11.366 -0.930 1.00 90.31 174 GLU A N 1
ATOM 1306 C CA . GLU A 1 174 ? -11.973 -12.648 -0.236 1.00 90.31 174 GLU A CA 1
ATOM 1307 C C . GLU A 1 174 ? -12.068 -12.472 1.286 1.00 90.31 174 GLU A C 1
ATOM 1309 O O . GLU A 1 174 ? -12.899 -13.130 1.905 1.00 90.31 174 GLU A O 1
ATOM 1314 N N . PHE A 1 175 ? -11.353 -11.506 1.878 1.00 89.94 175 PHE A N 1
ATOM 1315 C CA . PHE A 1 175 ? -11.477 -11.182 3.309 1.00 89.94 175 PHE A CA 1
ATOM 1316 C C . PHE A 1 175 ? -12.902 -10.790 3.704 1.00 89.94 175 PHE A C 1
ATOM 1318 O O . PHE A 1 175 ? -13.397 -11.159 4.768 1.00 89.94 175 PHE A O 1
ATOM 1325 N N . HIS A 1 176 ? -13.595 -10.034 2.851 1.00 88.06 176 HIS A N 1
ATOM 1326 C CA . HIS A 1 176 ? -14.990 -9.690 3.096 1.00 88.06 176 HIS A CA 1
ATOM 1327 C C . HIS A 1 176 ? -15.894 -10.930 3.095 1.00 88.06 176 HIS A C 1
ATOM 1329 O O . HIS A 1 176 ? -16.777 -11.033 3.946 1.00 88.06 176 HIS A O 1
ATOM 1335 N N . GLN A 1 177 ? -15.671 -11.869 2.173 1.00 88.06 177 GLN A N 1
ATOM 1336 C CA . GLN A 1 177 ? -16.424 -13.120 2.127 1.00 88.06 177 GLN A CA 1
ATOM 1337 C C . GLN A 1 177 ? -16.119 -14.009 3.336 1.00 88.06 177 GLN A C 1
ATOM 1339 O O . GLN A 1 177 ? -17.048 -14.539 3.936 1.00 88.06 177 GLN A O 1
ATOM 1344 N N . GLU A 1 178 ? -14.855 -14.107 3.744 1.00 89.62 178 GLU A N 1
ATOM 1345 C CA . GLU A 1 178 ? -14.437 -14.858 4.930 1.00 89.62 178 GLU A CA 1
ATOM 1346 C C . GLU A 1 178 ? -15.123 -14.341 6.202 1.00 89.62 178 GLU A C 1
ATOM 1348 O O . GLU A 1 178 ? -15.637 -15.128 6.997 1.00 89.62 178 GLU A O 1
ATOM 1353 N N . LEU A 1 179 ? -15.217 -13.017 6.368 1.00 88.62 179 LEU A N 1
ATOM 1354 C CA . LEU A 1 179 ? -15.950 -12.415 7.484 1.00 88.62 179 LEU A CA 1
ATOM 1355 C C . LEU A 1 179 ? -17.432 -12.814 7.476 1.00 88.62 179 LEU A C 1
ATOM 1357 O O . LEU A 1 179 ? -17.976 -13.162 8.523 1.00 88.62 179 LEU A O 1
ATOM 1361 N N . ILE A 1 180 ? -18.085 -12.780 6.311 1.00 89.06 180 ILE A N 1
ATOM 1362 C CA . ILE A 1 180 ? -19.495 -13.177 6.170 1.00 89.06 180 ILE A CA 1
ATOM 1363 C C . ILE A 1 180 ? -19.676 -14.664 6.491 1.00 89.06 180 ILE A C 1
ATOM 1365 O O 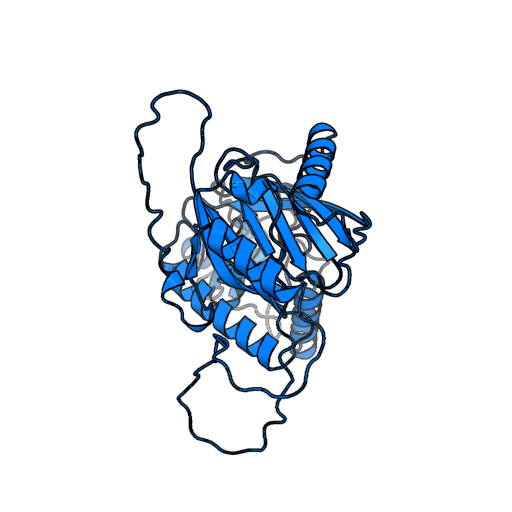. ILE A 1 180 ? -20.582 -15.020 7.246 1.00 89.06 180 ILE A O 1
ATOM 1369 N N . ASP A 1 181 ? -18.810 -15.526 5.960 1.00 90.62 181 ASP A N 1
ATOM 1370 C CA . ASP A 1 181 ? -18.866 -16.975 6.175 1.00 90.62 181 ASP A CA 1
ATOM 1371 C C . ASP A 1 181 ? -18.587 -17.341 7.643 1.00 90.62 181 ASP A C 1
ATOM 1373 O O . ASP A 1 181 ? -19.162 -18.295 8.172 1.00 90.62 181 ASP A O 1
ATOM 1377 N N . GLY A 1 182 ? -17.773 -16.533 8.330 1.00 92.56 182 GLY A N 1
ATOM 1378 C CA . GLY A 1 182 ? -17.549 -16.587 9.776 1.00 92.56 182 GLY A CA 1
ATOM 1379 C C . GLY A 1 182 ? -18.717 -16.069 10.627 1.00 92.56 182 GLY A C 1
ATOM 1380 O O . GLY A 1 182 ? -18.645 -16.125 11.854 1.00 92.56 182 GLY A O 1
ATOM 1381 N N . GLY A 1 183 ? -19.795 -15.581 10.005 1.00 89.94 183 GLY A N 1
ATOM 1382 C CA . GLY A 1 183 ? -20.993 -15.084 10.683 1.00 89.94 183 GLY A CA 1
ATOM 1383 C C . GLY A 1 183 ? -20.912 -13.625 11.137 1.00 89.94 183 GLY A C 1
ATOM 1384 O O . GLY A 1 183 ? -21.725 -13.208 11.961 1.00 89.94 183 GLY A O 1
ATOM 1385 N N . ALA A 1 184 ? -19.954 -12.840 10.635 1.00 88.69 184 ALA A N 1
ATOM 1386 C CA . ALA A 1 184 ? -19.851 -11.428 10.984 1.00 88.69 184 ALA A CA 1
ATOM 1387 C C . ALA A 1 184 ? -21.023 -10.614 10.410 1.00 88.69 184 ALA A C 1
ATOM 1389 O O . ALA A 1 184 ? -21.362 -10.723 9.230 1.00 88.69 184 ALA A O 1
ATOM 1390 N N . ASP A 1 185 ? -21.578 -9.710 11.221 1.00 87.31 185 ASP A N 1
ATOM 1391 C CA . ASP A 1 185 ? -22.528 -8.702 10.745 1.00 87.31 185 ASP A CA 1
ATOM 1392 C C . ASP A 1 185 ? -21.785 -7.516 10.096 1.00 87.31 185 ASP A C 1
ATOM 1394 O O . ASP A 1 185 ? -21.133 -6.677 10.743 1.00 87.31 185 ASP A O 1
ATOM 1398 N N . VAL A 1 186 ? -21.844 -7.449 8.765 1.00 86.56 186 VAL A N 1
ATOM 1399 C CA . VAL A 1 186 ? -21.202 -6.393 7.979 1.00 86.56 186 VAL A CA 1
ATOM 1400 C C . VAL A 1 186 ? -22.186 -5.259 7.692 1.00 86.56 186 VAL A C 1
ATOM 1402 O O . VAL A 1 186 ? -22.835 -5.200 6.652 1.00 86.56 186 VAL A O 1
ATOM 1405 N N . ASN A 1 187 ? -22.228 -4.284 8.599 1.00 84.81 187 ASN A N 1
ATOM 1406 C CA . ASN A 1 187 ? -22.997 -3.053 8.414 1.00 84.81 187 ASN A CA 1
ATOM 1407 C C . ASN A 1 187 ? -22.174 -1.946 7.725 1.00 84.81 187 ASN A C 1
ATOM 1409 O O . ASN A 1 187 ? -21.194 -1.467 8.284 1.00 84.81 187 ASN A O 1
ATOM 1413 N N . THR A 1 188 ? -22.599 -1.487 6.544 1.00 81.31 188 THR A N 1
ATOM 1414 C CA . THR A 1 188 ? -21.976 -0.354 5.823 1.00 81.31 188 THR A CA 1
ATOM 1415 C C . THR A 1 188 ? -22.778 0.950 5.880 1.00 81.31 188 THR A C 1
ATOM 1417 O O . THR A 1 188 ? -22.397 1.924 5.234 1.00 81.31 188 THR A O 1
ATOM 1420 N N . ASN A 1 189 ? -23.894 0.967 6.608 1.00 81.75 189 ASN A N 1
ATOM 1421 C CA . ASN A 1 189 ? -24.843 2.081 6.685 1.00 81.75 189 ASN A CA 1
ATOM 1422 C C . ASN A 1 189 ? -24.670 2.929 7.953 1.00 81.75 189 ASN A C 1
ATOM 1424 O O . ASN A 1 189 ? -25.113 4.075 7.981 1.00 81.75 189 ASN A O 1
ATOM 1428 N N . THR A 1 190 ? -24.039 2.383 8.995 1.00 83.06 190 THR A N 1
ATOM 1429 C CA . THR A 1 190 ? -23.737 3.113 10.230 1.00 83.06 190 THR A CA 1
ATOM 1430 C C . THR A 1 190 ? -22.353 3.735 10.152 1.00 83.06 190 THR A C 1
ATOM 1432 O O . THR A 1 190 ? -21.364 3.052 9.873 1.00 83.06 190 THR A O 1
ATOM 1435 N N . LEU A 1 191 ? -22.288 5.031 10.446 1.00 85.62 191 LEU A N 1
ATOM 1436 C CA . LEU A 1 191 ? -21.054 5.793 10.459 1.00 85.62 191 LEU A CA 1
ATOM 1437 C C . LEU A 1 191 ? -20.878 6.507 11.805 1.00 85.62 191 LEU A C 1
ATOM 1439 O O . LEU A 1 191 ? -21.852 7.037 12.330 1.00 85.62 191 LEU A O 1
ATOM 1443 N N . PHE A 1 192 ? -19.648 6.573 12.323 1.00 87.88 192 PHE A N 1
ATOM 1444 C CA . PHE A 1 192 ? -19.336 7.294 13.566 1.00 87.88 192 PHE A CA 1
ATOM 1445 C C . PHE A 1 192 ? -18.403 8.469 13.326 1.00 87.88 192 PHE A C 1
ATOM 1447 O O . PHE A 1 192 ? -17.355 8.342 12.705 1.00 87.88 192 PHE A O 1
ATOM 1454 N N . SER A 1 193 ? -18.756 9.627 13.847 1.00 85.81 193 SER A N 1
ATOM 1455 C CA . SER A 1 193 ? -17.991 10.860 13.704 1.00 85.81 193 SER A CA 1
ATOM 1456 C C . SER A 1 193 ? -16.859 10.953 14.727 1.00 85.81 193 SER A C 1
ATOM 1458 O O . SER A 1 193 ? -15.898 11.687 14.518 1.00 85.81 193 SER A O 1
ATOM 1460 N N . SER A 1 194 ? -16.959 10.227 15.842 1.00 89.62 194 SER A N 1
ATOM 1461 C CA . SER A 1 194 ? -15.997 10.290 16.943 1.00 89.62 194 SER A CA 1
ATOM 1462 C C . SER A 1 194 ? -15.966 8.997 17.755 1.00 89.62 194 SER A C 1
ATOM 1464 O O . SER A 1 194 ? -16.913 8.208 17.725 1.00 89.62 194 SER A O 1
ATOM 1466 N N . ALA A 1 195 ? -14.906 8.816 18.543 1.00 92.56 195 ALA A N 1
ATOM 1467 C CA . ALA A 1 195 ? -14.823 7.736 19.517 1.00 92.56 195 ALA A CA 1
ATOM 1468 C C . ALA A 1 195 ? -15.969 7.776 20.533 1.00 92.56 195 ALA A C 1
ATOM 1470 O O . ALA A 1 195 ? -16.512 6.729 20.865 1.00 92.56 195 ALA A O 1
ATOM 1471 N N . SER A 1 196 ? -16.386 8.965 20.980 1.00 92.38 196 SER A N 1
ATOM 1472 C CA . SER A 1 196 ? -17.511 9.115 21.911 1.00 92.38 196 SER A CA 1
ATOM 1473 C C . SER A 1 196 ? -18.813 8.541 21.347 1.00 92.38 196 SER A C 1
ATOM 1475 O O . SER A 1 196 ? -19.524 7.853 22.068 1.00 92.38 196 SER A O 1
ATOM 1477 N N . GLU A 1 197 ? -19.097 8.770 20.062 1.00 92.56 197 GLU A N 1
ATOM 1478 C CA . GLU A 1 197 ? -20.308 8.265 19.399 1.00 92.56 197 GLU A CA 1
ATOM 1479 C C . GLU A 1 197 ? -20.267 6.735 19.240 1.00 92.56 197 GLU A C 1
ATOM 1481 O O . GLU A 1 197 ? -21.251 6.049 19.508 1.00 92.56 197 GLU A O 1
ATOM 1486 N N . ALA A 1 198 ? -19.099 6.184 18.885 1.00 92.75 198 ALA A N 1
ATOM 1487 C CA . ALA A 1 198 ? -18.893 4.737 18.815 1.00 92.75 198 ALA A CA 1
ATOM 1488 C C . ALA A 1 198 ? -19.005 4.067 20.199 1.00 92.75 198 ALA A C 1
ATOM 1490 O O . ALA A 1 198 ? -19.600 2.999 20.331 1.00 92.75 198 ALA A O 1
ATOM 1491 N N . ILE A 1 199 ? -18.471 4.712 21.240 1.00 93.50 199 ILE A N 1
ATOM 1492 C CA . ILE A 1 199 ? -18.571 4.267 22.635 1.00 93.50 199 ILE A CA 1
ATOM 1493 C C . ILE A 1 199 ? -20.020 4.321 23.127 1.00 93.50 199 ILE A C 1
ATOM 1495 O O . ILE A 1 199 ? -20.460 3.405 23.818 1.00 93.50 199 ILE A O 1
ATOM 1499 N N . GLU A 1 200 ? -20.765 5.382 22.816 1.00 92.88 200 GLU A N 1
ATOM 1500 C CA . GLU A 1 200 ? -22.174 5.509 23.202 1.00 92.88 200 GLU A CA 1
ATOM 1501 C C . GLU A 1 200 ? -23.023 4.417 22.548 1.00 92.88 200 GLU A C 1
ATOM 1503 O O . GLU A 1 200 ? -23.794 3.753 23.239 1.00 92.88 200 GLU A O 1
ATOM 1508 N N . PHE A 1 201 ? -22.812 4.165 21.254 1.00 92.12 201 PHE A N 1
ATOM 1509 C CA . PHE A 1 201 ? -23.455 3.063 20.545 1.00 92.12 201 PHE A CA 1
ATOM 1510 C C . PHE A 1 201 ? -23.152 1.715 21.200 1.00 92.12 201 PHE A C 1
ATOM 1512 O O . PHE A 1 201 ? -24.080 0.991 21.552 1.00 92.12 201 PHE A O 1
ATOM 1519 N N . ALA A 1 202 ? -21.874 1.412 21.441 1.00 92.50 202 ALA A N 1
ATOM 1520 C CA . ALA A 1 202 ? -21.471 0.147 22.048 1.00 92.50 202 ALA A CA 1
ATOM 1521 C C . ALA A 1 202 ? -22.030 -0.043 23.465 1.00 92.50 202 ALA A C 1
ATOM 1523 O O . ALA A 1 202 ? -22.456 -1.139 23.812 1.00 92.50 202 ALA A O 1
ATOM 1524 N N . ASN A 1 203 ? -22.101 1.023 24.266 1.00 90.56 203 ASN A N 1
ATOM 1525 C CA . ASN A 1 203 ? -22.727 0.983 25.590 1.00 90.56 203 ASN A CA 1
ATOM 1526 C C . ASN A 1 203 ? -24.254 0.806 25.544 1.00 90.56 203 ASN A C 1
ATOM 1528 O O . ASN A 1 203 ? -24.847 0.386 26.539 1.00 90.56 203 ASN A O 1
ATOM 1532 N N . GLY A 1 204 ? -24.897 1.166 24.430 1.00 91.19 204 GLY A N 1
ATOM 1533 C CA . GLY A 1 204 ? -26.322 0.936 24.200 1.00 91.19 204 GLY A CA 1
ATOM 1534 C C . GLY A 1 204 ? -26.650 -0.509 23.816 1.00 91.19 204 GLY A C 1
ATOM 1535 O O . GLY A 1 204 ? -27.787 -0.946 24.005 1.00 91.19 204 GLY A O 1
ATOM 1536 N N . CYS A 1 205 ? -25.671 -1.257 23.308 1.00 90.38 205 CYS A N 1
ATOM 1537 C CA . CYS A 1 205 ? -25.815 -2.665 22.970 1.00 90.38 205 CYS A CA 1
ATOM 1538 C C . CYS A 1 205 ? -25.760 -3.528 24.244 1.00 90.38 205 CYS A C 1
ATOM 1540 O O . CYS A 1 205 ? -24.828 -3.434 25.040 1.00 90.38 205 CYS A O 1
ATOM 1542 N N . THR A 1 206 ? -26.783 -4.357 24.470 1.00 89.81 206 THR A N 1
ATOM 1543 C CA . THR A 1 206 ? -26.924 -5.166 25.695 1.00 89.81 206 THR A CA 1
ATOM 1544 C C . THR A 1 206 ? -27.464 -6.556 25.372 1.00 89.81 206 THR A C 1
ATOM 1546 O O . THR A 1 206 ? -28.074 -6.762 24.325 1.00 89.81 206 THR A O 1
ATOM 1549 N N . GLY A 1 207 ? -27.290 -7.513 26.288 1.00 90.69 207 GLY A N 1
ATOM 1550 C CA . GLY A 1 207 ? -27.777 -8.878 26.088 1.00 90.69 207 GLY A CA 1
ATOM 1551 C C . GLY A 1 207 ? -26.928 -9.627 25.063 1.00 90.69 207 GLY A C 1
ATOM 1552 O O . GLY A 1 207 ? -25.713 -9.672 25.207 1.00 90.69 207 GLY A O 1
ATOM 1553 N N . GLU A 1 208 ? -27.563 -10.220 24.051 1.00 87.12 208 GLU A N 1
ATOM 1554 C CA . GLU A 1 208 ? -26.862 -10.970 22.993 1.00 87.12 208 GLU A CA 1
ATOM 1555 C C . GLU A 1 208 ? -26.012 -10.068 22.080 1.00 87.12 208 GLU A C 1
ATOM 1557 O O . GLU A 1 208 ? -25.077 -10.560 21.456 1.00 87.12 208 GLU A O 1
ATOM 1562 N N . ASP A 1 209 ? -26.286 -8.758 22.065 1.00 86.31 209 ASP A N 1
ATOM 1563 C CA . ASP A 1 209 ? -25.556 -7.766 21.269 1.00 86.31 209 ASP A CA 1
ATOM 1564 C C . ASP A 1 209 ? -24.466 -7.026 22.074 1.00 86.31 209 ASP A C 1
ATOM 1566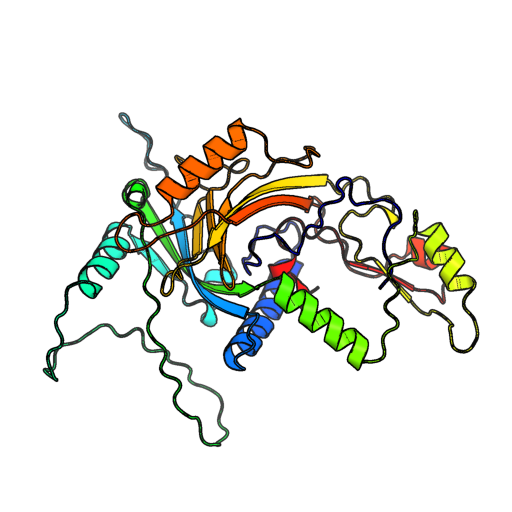 O O . ASP A 1 209 ? -23.884 -6.072 21.562 1.00 86.31 209 ASP A O 1
ATOM 1570 N N . GLU A 1 210 ? -24.210 -7.386 23.343 1.00 91.06 210 GLU A N 1
ATOM 1571 C CA . GLU A 1 210 ? -23.211 -6.696 24.182 1.00 91.06 210 GLU A CA 1
ATOM 1572 C C . GLU A 1 210 ? -21.837 -6.643 23.488 1.00 91.06 210 GLU A C 1
ATOM 1574 O O . GLU A 1 210 ? -21.322 -7.647 22.997 1.00 91.06 210 GLU A O 1
ATOM 1579 N N . ILE A 1 211 ? -21.240 -5.446 23.442 1.00 92.12 211 ILE A N 1
ATOM 1580 C CA . ILE A 1 211 ? -19.947 -5.216 22.792 1.00 92.12 211 ILE A CA 1
ATOM 1581 C C . ILE A 1 211 ? -18.855 -5.127 23.857 1.00 92.12 211 ILE A C 1
ATOM 1583 O O . ILE A 1 211 ? -18.837 -4.206 24.671 1.00 92.12 211 ILE A O 1
ATOM 1587 N N . ASP A 1 212 ? -17.892 -6.047 23.802 1.00 92.94 212 ASP A N 1
ATOM 1588 C CA . ASP A 1 212 ? -16.746 -6.067 24.720 1.00 92.94 212 ASP A CA 1
ATOM 1589 C C . ASP A 1 212 ? -15.573 -5.199 24.247 1.00 92.94 212 ASP A C 1
ATOM 1591 O O . ASP A 1 212 ? -14.754 -4.739 25.052 1.00 92.94 212 ASP A O 1
ATOM 1595 N N . ALA A 1 213 ? -15.456 -4.975 22.935 1.00 94.88 213 ALA A N 1
ATOM 1596 C CA . ALA A 1 213 ? -14.340 -4.244 22.354 1.00 94.88 213 ALA A CA 1
ATOM 1597 C C . ALA A 1 213 ? -14.706 -3.489 21.071 1.00 94.88 213 ALA A C 1
ATOM 1599 O O . ALA A 1 213 ? -15.487 -3.955 20.246 1.00 94.88 213 ALA A O 1
ATOM 1600 N N . ILE A 1 214 ? -14.052 -2.345 20.878 1.00 94.62 214 ILE A N 1
ATOM 1601 C CA . ILE A 1 214 ? -13.987 -1.600 19.622 1.00 94.62 214 ILE A CA 1
ATOM 1602 C C . ILE A 1 214 ? -12.549 -1.678 19.114 1.00 94.62 214 ILE A C 1
ATOM 1604 O O . ILE A 1 214 ? -11.619 -1.301 19.828 1.00 94.62 214 ILE A O 1
ATOM 1608 N N . VAL A 1 215 ? -12.378 -2.123 17.868 1.00 94.75 215 VAL A N 1
ATOM 1609 C CA . VAL A 1 215 ? -11.097 -2.070 17.154 1.00 94.75 215 VAL A CA 1
ATOM 1610 C C . VAL A 1 215 ? -11.174 -0.974 16.091 1.00 94.75 215 VAL A C 1
ATOM 1612 O O . VAL A 1 215 ? -11.964 -1.046 15.149 1.00 94.75 215 VAL A O 1
ATOM 1615 N N . ASN A 1 216 ? -10.379 0.076 16.264 1.00 93.12 216 ASN A N 1
ATOM 1616 C CA . ASN A 1 216 ? -10.336 1.237 15.390 1.00 93.12 216 ASN A CA 1
ATOM 1617 C C . ASN A 1 216 ? -9.307 1.045 14.265 1.00 93.12 216 ASN A C 1
ATOM 1619 O O . ASN A 1 216 ? -8.129 1.365 14.428 1.00 93.12 216 ASN A O 1
ATOM 1623 N N . CYS A 1 217 ? -9.796 0.608 13.101 1.00 92.50 217 CYS A N 1
ATOM 1624 C CA . CYS A 1 217 ? -9.012 0.437 11.871 1.00 92.50 217 CYS A CA 1
ATOM 1625 C C . CYS A 1 217 ? -9.303 1.519 10.813 1.00 92.50 217 CYS A C 1
ATOM 1627 O O . CYS A 1 217 ? -9.293 1.256 9.611 1.00 92.50 217 CYS A O 1
ATOM 1629 N N . THR A 1 218 ? -9.617 2.751 11.225 1.00 87.62 218 THR A N 1
ATOM 1630 C CA . THR A 1 218 ? -10.080 3.811 10.300 1.00 87.62 218 THR A CA 1
ATOM 1631 C C . THR A 1 218 ? -8.976 4.476 9.470 1.00 87.62 218 THR A C 1
ATOM 1633 O O . THR A 1 218 ? -9.256 5.357 8.651 1.00 87.62 218 THR A O 1
ATOM 1636 N N . GLY A 1 219 ? -7.717 4.076 9.665 1.00 86.88 219 GLY A N 1
ATOM 1637 C CA . GLY A 1 219 ? -6.542 4.588 8.955 1.00 86.88 219 GLY A CA 1
ATOM 1638 C C . GLY A 1 219 ? -6.123 5.995 9.394 1.00 86.88 219 GLY A C 1
ATOM 1639 O O . GLY A 1 219 ? -4.998 6.184 9.837 1.00 86.88 219 GLY A O 1
ATOM 1640 N N . SER A 1 220 ? -7.033 6.962 9.298 1.00 76.56 220 SER A N 1
ATOM 1641 C CA . SER A 1 220 ? -6.794 8.410 9.402 1.00 76.56 220 SER A CA 1
ATOM 1642 C C . SER A 1 220 ? -6.763 8.989 10.824 1.00 76.56 220 SER A C 1
ATOM 1644 O O . SER A 1 220 ? -6.643 10.201 10.965 1.00 76.56 220 SER A O 1
ATOM 1646 N N . GLY A 1 221 ? -6.947 8.178 11.872 1.00 75.75 221 GLY A N 1
ATOM 1647 C CA . GLY A 1 221 ? -6.998 8.668 13.259 1.00 75.75 221 GLY A CA 1
ATOM 1648 C C . GLY A 1 221 ? -8.189 9.588 13.574 1.00 75.75 221 GLY A C 1
ATOM 1649 O O . GLY A 1 221 ? -8.249 10.188 14.643 1.00 75.75 221 GLY A O 1
ATOM 1650 N N . THR A 1 222 ? -9.165 9.716 12.666 1.00 82.00 222 THR A N 1
ATOM 1651 C CA . THR A 1 222 ? -10.236 10.719 12.810 1.00 82.00 222 THR A CA 1
ATOM 1652 C C . THR A 1 222 ? -11.174 10.418 13.980 1.00 82.00 222 THR A C 1
ATOM 1654 O O . THR A 1 222 ? -11.603 11.343 14.663 1.00 82.00 222 THR A O 1
ATOM 1657 N N . LEU A 1 223 ? -11.444 9.141 14.282 1.00 84.56 223 LEU A N 1
ATOM 1658 C CA . LEU A 1 223 ? -12.273 8.778 15.440 1.00 84.56 223 LEU A CA 1
ATOM 1659 C C . LEU A 1 223 ? -11.618 9.150 16.775 1.00 84.56 223 LEU A C 1
ATOM 1661 O O . LEU A 1 223 ? -12.315 9.544 17.708 1.00 84.56 223 LEU A O 1
ATOM 1665 N N . THR A 1 224 ? -10.296 9.019 16.870 1.00 87.25 224 THR A N 1
ATOM 1666 C CA . THR A 1 224 ? -9.521 9.279 18.091 1.00 87.25 224 THR A CA 1
ATOM 1667 C C . THR A 1 224 ? -9.120 10.744 18.238 1.00 87.25 224 THR A C 1
ATOM 1669 O O . THR A 1 224 ? -8.645 11.128 19.305 1.00 87.25 224 THR A O 1
ATOM 1672 N N . GLY A 1 225 ? -9.312 11.559 17.195 1.00 86.62 225 GLY A N 1
ATOM 1673 C CA . GLY A 1 225 ? -8.815 12.932 17.146 1.00 86.62 225 GLY A CA 1
ATOM 1674 C C . GLY A 1 225 ? -7.289 13.006 17.048 1.00 86.62 225 GLY A C 1
ATOM 1675 O O . GLY A 1 225 ? -6.704 13.981 17.510 1.00 86.62 225 GLY A O 1
ATOM 1676 N N . ASP A 1 226 ? -6.632 11.978 16.496 1.00 90.94 226 ASP A N 1
ATOM 1677 C CA . ASP A 1 226 ? -5.183 12.002 16.285 1.00 90.94 226 ASP A CA 1
ATOM 1678 C C . ASP A 1 226 ? -4.838 12.918 15.100 1.00 90.94 226 ASP A C 1
ATOM 1680 O O . ASP A 1 226 ? -4.812 12.505 13.940 1.00 90.94 226 ASP A O 1
ATOM 1684 N N . GLU A 1 227 ? -4.576 14.188 15.408 1.00 89.94 227 GLU A N 1
ATOM 1685 C CA . GLU A 1 227 ? -4.196 15.213 14.430 1.00 89.94 227 GLU A CA 1
ATOM 1686 C C . GLU A 1 227 ? -2.796 14.998 13.835 1.00 89.94 227 GLU A C 1
ATOM 1688 O O . GLU A 1 227 ? -2.451 15.664 12.859 1.00 89.94 227 GLU A O 1
ATOM 1693 N N . SER A 1 228 ? -1.993 14.070 14.376 1.00 90.38 228 SER A N 1
ATOM 1694 C CA . SER A 1 228 ? -0.660 13.774 13.837 1.00 90.38 228 SER A CA 1
ATOM 1695 C C . SER A 1 228 ? -0.700 12.963 12.542 1.00 90.38 228 SER A C 1
ATOM 1697 O O . SER A 1 228 ? 0.310 12.883 11.845 1.00 90.38 228 SER A O 1
ATOM 1699 N N . VAL A 1 229 ? -1.851 12.370 12.197 1.00 90.06 229 VAL A N 1
ATOM 1700 C CA . VAL A 1 229 ? -2.001 11.614 10.952 1.00 90.06 229 VAL A CA 1
ATOM 1701 C C . VAL A 1 229 ? -2.161 12.569 9.765 1.00 90.06 229 VAL A C 1
ATOM 1703 O O . VAL A 1 229 ? -3.180 13.258 9.606 1.00 90.06 229 VAL A O 1
ATOM 1706 N N . VAL A 1 230 ? -1.160 12.564 8.889 1.00 89.12 230 VAL A N 1
ATOM 1707 C CA . VAL A 1 230 ? -1.147 13.303 7.622 1.00 89.12 230 VAL A CA 1
ATOM 1708 C C . VAL A 1 230 ? -1.490 12.372 6.464 1.00 89.12 230 VAL A C 1
ATOM 1710 O O . VAL A 1 230 ? -1.257 11.163 6.512 1.00 89.12 230 VAL A O 1
ATOM 1713 N N . LEU A 1 231 ? -2.0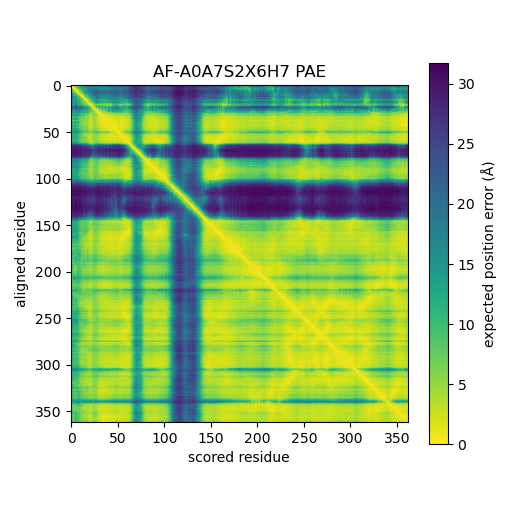95 12.922 5.413 1.00 88.94 231 LEU A N 1
ATOM 1714 C CA . LEU A 1 231 ? -2.395 12.156 4.208 1.00 88.94 231 LEU A CA 1
ATOM 1715 C C . LEU A 1 231 ? -1.324 12.433 3.157 1.00 88.94 231 LEU A C 1
ATOM 1717 O O . LEU A 1 231 ? -1.222 13.558 2.678 1.00 88.94 231 LEU A O 1
ATOM 1721 N N . ALA A 1 232 ? -0.558 11.409 2.779 1.00 90.25 232 ALA A N 1
ATOM 1722 C CA . ALA A 1 232 ? 0.369 11.498 1.655 1.00 90.25 232 ALA A CA 1
ATOM 1723 C C . ALA A 1 232 ? -0.297 10.978 0.376 1.00 90.25 232 ALA A C 1
ATOM 1725 O O . ALA A 1 232 ? -0.572 9.779 0.225 1.00 90.25 232 ALA A O 1
ATOM 1726 N N . ARG A 1 233 ? -0.566 11.897 -0.549 1.00 93.12 233 ARG A N 1
ATOM 1727 C CA . ARG A 1 233 ? -1.293 11.650 -1.790 1.00 93.12 233 ARG A CA 1
ATOM 1728 C C . ARG A 1 233 ? -0.428 10.961 -2.836 1.00 93.12 233 ARG A C 1
ATOM 1730 O O . ARG A 1 233 ? 0.660 11.431 -3.178 1.00 93.12 233 ARG A O 1
ATOM 1737 N N . GLY A 1 234 ? -0.934 9.853 -3.366 1.00 93.19 234 GLY A N 1
ATOM 1738 C CA . GLY A 1 234 ? -0.345 9.105 -4.467 1.00 93.19 234 GLY A CA 1
ATOM 1739 C C . GLY A 1 234 ? -1.254 9.084 -5.681 1.00 93.19 234 GLY A C 1
ATOM 1740 O O . GLY A 1 234 ? -2.421 8.723 -5.557 1.00 93.19 234 GLY A O 1
ATOM 1741 N N . VAL A 1 235 ? -0.699 9.423 -6.841 1.00 95.19 235 VAL A N 1
ATOM 1742 C CA . VAL A 1 235 ? -1.346 9.248 -8.145 1.00 95.19 235 VAL A CA 1
ATOM 1743 C C . VAL A 1 235 ? -0.672 8.145 -8.941 1.00 95.19 235 VAL A C 1
ATOM 1745 O O . VAL A 1 235 ? 0.545 7.965 -8.858 1.00 95.19 235 VAL A O 1
ATOM 1748 N N . LEU A 1 236 ? -1.467 7.415 -9.715 1.00 95.44 236 LEU A N 1
ATOM 1749 C CA . LEU A 1 236 ? -0.985 6.403 -10.646 1.00 95.44 236 LEU A CA 1
ATOM 1750 C C . LEU A 1 236 ? -1.951 6.215 -11.815 1.00 95.44 236 LEU A C 1
ATOM 1752 O O . LEU A 1 236 ? -3.125 6.591 -11.751 1.00 95.44 236 LEU A O 1
ATOM 1756 N N . ARG A 1 237 ? -1.449 5.587 -12.876 1.00 96.75 237 ARG A N 1
ATOM 1757 C CA . ARG A 1 237 ? -2.222 5.136 -14.032 1.00 96.75 237 ARG A CA 1
ATOM 1758 C C . ARG A 1 237 ? -2.116 3.621 -14.159 1.00 96.75 237 ARG A C 1
ATOM 1760 O O . ARG A 1 237 ? -1.046 3.041 -13.988 1.00 96.75 237 ARG A O 1
ATOM 1767 N N . TYR A 1 238 ? -3.238 2.984 -14.456 1.00 96.50 238 TYR A N 1
ATOM 1768 C CA . TYR A 1 238 ? -3.320 1.560 -14.724 1.00 96.50 238 TYR A CA 1
ATOM 1769 C C . TYR A 1 238 ? -3.209 1.272 -16.206 1.00 96.50 238 TYR A C 1
ATOM 1771 O O . TYR A 1 238 ? -3.859 1.920 -17.027 1.00 96.50 238 TYR A O 1
ATOM 1779 N N . TYR A 1 239 ? -2.476 0.211 -16.511 1.00 97.50 239 TYR A N 1
ATOM 1780 C CA . TYR A 1 239 ? -2.400 -0.383 -17.835 1.00 97.50 239 TYR A CA 1
ATOM 1781 C C . TYR A 1 239 ? -2.859 -1.841 -17.775 1.00 97.50 239 TYR A C 1
ATOM 1783 O O . TYR A 1 239 ? -2.611 -2.507 -16.768 1.00 97.50 239 TYR A O 1
ATOM 1791 N N . ARG A 1 240 ? -3.504 -2.380 -18.822 1.00 97.19 240 ARG A N 1
ATOM 1792 C CA . ARG A 1 240 ? -3.700 -3.840 -18.911 1.00 97.19 240 ARG A CA 1
ATOM 1793 C C . ARG A 1 240 ? -2.338 -4.515 -18.929 1.00 97.19 240 ARG A C 1
ATOM 1795 O O . ARG A 1 240 ? -1.482 -4.153 -19.734 1.00 97.19 240 ARG A O 1
ATOM 1802 N N . ARG A 1 241 ? -2.163 -5.523 -18.077 1.00 95.44 241 ARG A N 1
ATOM 1803 C CA . ARG A 1 241 ? -0.949 -6.336 -18.039 1.00 95.44 241 ARG A CA 1
ATOM 1804 C C . ARG A 1 241 ? -0.957 -7.316 -19.216 1.00 95.44 241 ARG A C 1
ATOM 1806 O O . ARG A 1 241 ? -1.837 -8.181 -19.264 1.00 95.44 241 ARG A O 1
ATOM 1813 N N . PRO A 1 242 ? -0.014 -7.213 -20.167 1.00 94.50 242 PRO A N 1
ATOM 1814 C CA . PRO A 1 242 ? 0.139 -8.225 -21.197 1.00 94.50 242 PRO A CA 1
ATOM 1815 C C . PRO A 1 242 ? 0.678 -9.527 -20.576 1.00 94.50 242 PRO A C 1
ATOM 1817 O O . PRO A 1 242 ? 1.455 -9.477 -19.617 1.00 94.50 242 PRO A O 1
ATOM 1820 N N . PRO A 1 243 ? 0.304 -10.702 -21.114 1.00 90.94 243 PRO A N 1
ATOM 1821 C CA . PRO A 1 243 ? 0.861 -11.973 -20.665 1.00 90.94 243 PRO A CA 1
ATOM 1822 C C . PRO A 1 243 ? 2.396 -11.969 -20.709 1.00 90.94 243 PRO A C 1
ATOM 1824 O O . PRO A 1 243 ? 2.989 -11.601 -21.723 1.00 90.94 243 PRO A O 1
ATOM 1827 N N . GLY A 1 244 ? 3.030 -12.405 -19.618 1.00 89.25 244 GLY A N 1
ATOM 1828 C CA . GLY A 1 244 ? 4.487 -12.516 -19.509 1.00 89.25 244 GLY A CA 1
ATOM 1829 C C . GLY A 1 244 ? 5.222 -11.242 -19.081 1.00 89.25 244 GLY A C 1
ATOM 1830 O O . GLY A 1 244 ? 6.452 -11.249 -19.064 1.00 89.25 244 GLY A O 1
ATOM 1831 N N . PHE A 1 245 ? 4.515 -10.157 -18.745 1.00 93.81 245 PHE A N 1
ATOM 1832 C CA . PHE A 1 245 ? 5.120 -9.023 -18.044 1.00 93.81 245 PHE A CA 1
ATOM 1833 C C . PHE A 1 245 ? 4.956 -9.186 -16.533 1.00 93.81 245 PHE A C 1
ATOM 1835 O O . PHE A 1 245 ? 3.877 -8.934 -16.005 1.00 93.81 245 PHE A O 1
ATOM 1842 N N . ASP A 1 246 ? 6.029 -9.565 -15.841 1.00 93.62 246 ASP A N 1
ATOM 1843 C CA . ASP A 1 246 ? 5.987 -9.863 -14.403 1.00 93.62 246 ASP A CA 1
ATOM 1844 C C . ASP A 1 246 ? 6.960 -9.008 -13.587 1.00 93.62 246 ASP A C 1
ATOM 1846 O O . ASP A 1 246 ? 7.180 -9.271 -12.419 1.00 93.62 246 ASP A O 1
ATOM 1850 N N . THR A 1 247 ? 7.606 -8.000 -14.167 1.00 94.69 247 THR A N 1
ATOM 1851 C CA . THR A 1 247 ? 8.654 -7.268 -13.440 1.00 94.69 247 THR A CA 1
ATOM 1852 C C . THR A 1 247 ? 8.075 -6.132 -12.609 1.00 94.69 247 THR A C 1
ATOM 1854 O O . THR A 1 247 ? 7.491 -5.198 -13.154 1.00 94.69 247 THR A O 1
ATOM 1857 N N . CYS A 1 248 ? 8.284 -6.193 -11.295 1.00 95.12 248 CYS A N 1
ATOM 1858 C CA . CYS A 1 248 ? 8.085 -5.069 -10.390 1.00 95.12 248 CYS A CA 1
ATOM 1859 C C . CYS A 1 248 ? 9.336 -4.181 -10.399 1.00 95.12 248 CYS A C 1
ATOM 1861 O O . CYS A 1 248 ? 10.450 -4.660 -10.202 1.00 95.12 248 CYS A O 1
ATOM 1863 N N . MET A 1 249 ? 9.177 -2.881 -10.613 1.00 94.38 249 MET A N 1
ATOM 1864 C CA . MET A 1 249 ? 10.289 -1.927 -10.617 1.00 94.38 249 MET A CA 1
ATOM 1865 C C . MET A 1 249 ? 9.968 -0.773 -9.689 1.00 94.38 249 MET A C 1
ATOM 1867 O O . MET A 1 249 ? 8.903 -0.174 -9.829 1.00 94.38 249 MET A O 1
ATOM 1871 N N . LEU A 1 250 ? 10.896 -0.451 -8.788 1.00 91.12 250 LEU A N 1
ATOM 1872 C CA . LEU A 1 250 ? 10.846 0.750 -7.961 1.00 91.12 250 LEU A CA 1
ATOM 1873 C C . LEU A 1 250 ? 12.119 1.573 -8.127 1.00 91.12 250 LEU A C 1
ATOM 1875 O O . LEU A 1 250 ? 13.232 1.046 -8.154 1.00 91.12 250 LEU A O 1
ATOM 1879 N N . ILE A 1 251 ? 11.938 2.880 -8.224 1.00 90.69 251 ILE A N 1
ATOM 1880 C CA . ILE A 1 251 ? 13.001 3.855 -8.373 1.00 90.69 251 ILE A CA 1
ATOM 1881 C C . ILE A 1 251 ? 12.680 5.002 -7.425 1.00 90.69 251 ILE A C 1
ATOM 1883 O O . ILE A 1 251 ? 11.641 5.654 -7.539 1.00 90.69 251 ILE A O 1
ATOM 1887 N N . GLU A 1 252 ? 13.583 5.218 -6.479 1.00 84.50 252 GLU A N 1
ATOM 1888 C CA . GLU A 1 252 ? 13.496 6.273 -5.462 1.00 84.50 252 GLU A CA 1
ATOM 1889 C C . GLU A 1 252 ? 14.646 7.278 -5.612 1.00 84.50 252 GLU A C 1
ATOM 1891 O O . GLU A 1 252 ? 14.514 8.437 -5.225 1.00 84.50 252 GLU A O 1
ATOM 1896 N N . ASP A 1 253 ? 15.738 6.847 -6.251 1.00 83.69 253 ASP A N 1
ATOM 1897 C CA . ASP A 1 253 ? 16.957 7.628 -6.414 1.00 83.69 253 ASP A CA 1
ATOM 1898 C C . ASP A 1 253 ? 16.932 8.467 -7.716 1.00 83.69 253 ASP A C 1
ATOM 1900 O O . ASP A 1 253 ? 16.392 8.025 -8.748 1.00 83.69 253 ASP A O 1
ATOM 1904 N N . PRO A 1 254 ? 17.573 9.653 -7.721 1.00 84.50 254 PRO A N 1
ATOM 1905 C CA . PRO A 1 254 ? 17.824 10.437 -8.932 1.00 84.50 254 PRO A CA 1
ATOM 1906 C C . PRO A 1 254 ? 18.514 9.617 -10.044 1.00 84.50 254 PRO A C 1
ATOM 1908 O O . PRO A 1 254 ? 19.186 8.631 -9.754 1.00 84.50 254 PRO A O 1
ATOM 1911 N N . PRO A 1 255 ? 18.404 10.011 -11.329 1.00 87.12 255 PRO A N 1
ATOM 1912 C CA . PRO A 1 255 ? 17.831 11.265 -11.828 1.00 87.12 255 PRO A CA 1
ATOM 1913 C C . PRO A 1 255 ? 16.334 11.197 -12.167 1.00 87.12 255 PRO A C 1
ATOM 1915 O O . PRO A 1 255 ? 15.759 12.222 -12.526 1.00 87.12 255 PRO A O 1
ATOM 1918 N N . PHE A 1 256 ? 15.709 10.017 -12.109 1.00 89.31 256 PHE A N 1
ATOM 1919 C CA . PHE A 1 256 ? 14.328 9.826 -12.577 1.00 89.31 256 PHE A CA 1
ATOM 1920 C C . PHE A 1 256 ? 13.279 9.863 -11.468 1.00 89.31 256 PHE A C 1
ATOM 1922 O O . PHE A 1 256 ? 12.099 10.030 -11.769 1.00 89.31 256 PHE A O 1
ATOM 1929 N N . ALA A 1 257 ? 13.696 9.720 -10.211 1.00 90.25 257 ALA A N 1
ATOM 1930 C CA . ALA A 1 257 ? 12.806 9.730 -9.065 1.00 90.25 257 ALA A CA 1
ATOM 1931 C C . ALA A 1 257 ? 13.307 10.659 -7.956 1.00 90.25 257 ALA A C 1
ATOM 1933 O O . ALA A 1 257 ? 14.445 11.130 -7.953 1.00 90.25 257 ALA A O 1
ATOM 1934 N N . SER A 1 258 ? 12.407 10.934 -7.021 1.00 89.56 258 SER A N 1
ATOM 1935 C CA . SER A 1 258 ? 12.674 11.628 -5.764 1.00 89.56 258 SER A CA 1
ATOM 1936 C C . SER A 1 258 ? 11.663 11.160 -4.722 1.00 89.56 258 SER A C 1
ATOM 1938 O O . SER A 1 258 ? 10.650 10.562 -5.082 1.00 89.56 258 SER A O 1
ATOM 1940 N N . GLU A 1 259 ? 11.853 11.523 -3.455 1.00 85.62 259 GLU A N 1
ATOM 1941 C CA . GLU A 1 259 ? 10.889 11.203 -2.391 1.00 85.62 259 GLU A CA 1
ATOM 1942 C C . GLU A 1 259 ? 9.456 11.651 -2.725 1.00 85.62 259 GLU A C 1
ATOM 1944 O O . GLU A 1 259 ? 8.505 10.909 -2.502 1.00 85.62 259 GLU A O 1
ATOM 1949 N N . ARG A 1 260 ? 9.288 12.840 -3.324 1.00 91.19 260 ARG A N 1
ATOM 1950 C CA . ARG A 1 260 ? 7.968 13.373 -3.718 1.00 91.19 260 ARG A CA 1
ATOM 1951 C C . ARG A 1 260 ? 7.409 12.754 -4.997 1.00 91.19 260 ARG A C 1
ATOM 1953 O O . ARG A 1 260 ? 6.191 12.745 -5.185 1.00 91.19 260 ARG A O 1
ATOM 1960 N N . TYR A 1 261 ? 8.283 12.263 -5.869 1.00 93.44 261 TYR A N 1
ATOM 1961 C CA . TYR A 1 261 ? 7.944 11.707 -7.179 1.00 93.44 261 TYR A CA 1
ATOM 1962 C C . TYR A 1 261 ? 8.655 10.361 -7.367 1.00 93.44 261 TYR A C 1
ATOM 1964 O O . TYR A 1 261 ? 9.603 10.277 -8.153 1.00 93.44 261 TYR A O 1
ATOM 1972 N N . PRO A 1 262 ? 8.267 9.322 -6.605 1.00 92.56 262 PRO A N 1
ATOM 1973 C CA . PRO A 1 262 ? 8.807 7.984 -6.797 1.00 92.56 262 PRO A CA 1
ATOM 1974 C C . PRO A 1 262 ? 8.354 7.446 -8.153 1.00 92.56 262 PRO A C 1
ATOM 1976 O O . PRO A 1 262 ? 7.224 7.689 -8.572 1.00 92.56 262 PRO A O 1
ATOM 1979 N N . LEU A 1 263 ? 9.199 6.674 -8.826 1.00 94.69 263 LEU A N 1
ATOM 1980 C CA . LEU A 1 263 ? 8.882 6.070 -10.116 1.00 94.69 263 LEU A CA 1
ATOM 1981 C C . LEU A 1 263 ? 8.728 4.559 -9.933 1.00 94.69 263 LEU A C 1
ATOM 1983 O O . LEU A 1 263 ? 9.618 3.900 -9.402 1.00 94.69 263 LEU A O 1
ATOM 1987 N N . TYR A 1 264 ? 7.599 3.992 -10.357 1.00 95.44 264 TYR A N 1
ATOM 1988 C CA . TYR A 1 264 ? 7.366 2.556 -10.211 1.00 95.44 264 TYR A CA 1
ATOM 1989 C C . TYR A 1 264 ? 6.431 1.969 -11.262 1.00 95.44 264 TYR A C 1
ATOM 1991 O O . TYR A 1 264 ? 5.511 2.637 -11.732 1.00 95.44 264 TYR A O 1
ATOM 1999 N N . ALA A 1 265 ? 6.643 0.687 -11.564 1.00 96.50 265 ALA A N 1
ATOM 2000 C CA . ALA A 1 265 ? 5.713 -0.179 -12.282 1.00 96.50 265 ALA A CA 1
ATOM 2001 C C . ALA A 1 265 ? 5.476 -1.438 -11.446 1.00 96.50 265 ALA A C 1
ATOM 2003 O O . ALA A 1 265 ? 6.413 -2.188 -11.173 1.00 96.50 265 ALA A O 1
ATOM 2004 N N . ILE A 1 266 ? 4.229 -1.667 -11.036 1.00 95.38 266 ILE A N 1
ATOM 2005 C CA . ILE A 1 266 ? 3.859 -2.776 -10.154 1.00 95.38 266 ILE A CA 1
ATOM 2006 C C . ILE A 1 266 ? 2.839 -3.667 -10.878 1.00 95.38 266 ILE A C 1
ATOM 2008 O O . ILE A 1 266 ? 1.697 -3.235 -11.076 1.00 95.38 266 ILE A O 1
ATOM 2012 N N . PRO A 1 267 ? 3.224 -4.883 -11.311 1.00 94.19 267 PRO A N 1
ATOM 2013 C CA . PRO A 1 267 ? 2.307 -5.827 -11.935 1.00 94.19 267 PRO A CA 1
ATOM 2014 C C . PRO A 1 267 ? 1.403 -6.447 -10.869 1.00 94.19 267 PRO A C 1
ATOM 2016 O O . PRO A 1 267 ? 1.886 -7.073 -9.936 1.00 94.19 267 PRO A O 1
ATOM 2019 N N . ARG A 1 268 ? 0.089 -6.280 -11.007 1.00 89.31 268 ARG A N 1
ATOM 2020 C CA . ARG A 1 268 ? -0.907 -6.682 -10.011 1.00 89.31 268 ARG A CA 1
ATOM 2021 C C . ARG A 1 268 ? -2.151 -7.224 -10.697 1.00 89.31 268 ARG A C 1
ATOM 2023 O O . ARG A 1 268 ? -2.835 -6.487 -11.413 1.00 89.31 268 ARG A O 1
ATOM 2030 N N . GLY A 1 269 ? -2.433 -8.509 -10.488 1.00 90.19 269 GLY A N 1
ATOM 2031 C CA . GLY A 1 269 ? -3.522 -9.197 -11.178 1.00 90.19 269 GLY A CA 1
ATOM 2032 C C . GLY A 1 269 ? -3.426 -8.992 -12.694 1.00 90.19 269 GLY A C 1
ATOM 2033 O O . GLY A 1 269 ? -2.370 -9.192 -13.300 1.00 90.19 269 GLY A O 1
ATOM 2034 N N . GLY A 1 270 ? -4.521 -8.528 -13.301 1.00 93.56 270 GLY A N 1
ATOM 2035 C CA . GLY A 1 270 ? -4.610 -8.216 -14.733 1.00 93.56 270 GLY A CA 1
ATOM 2036 C C . GLY A 1 270 ? -4.062 -6.846 -15.161 1.00 93.56 270 GLY A C 1
ATOM 2037 O O . GLY A 1 270 ? -4.277 -6.454 -16.313 1.00 93.56 270 GLY A O 1
ATOM 2038 N N . TYR A 1 271 ? -3.390 -6.110 -14.271 1.00 95.38 271 TYR A N 1
ATOM 2039 C CA . TYR A 1 271 ? -2.977 -4.722 -14.492 1.00 95.38 271 TYR A CA 1
ATOM 2040 C C . TYR A 1 271 ? -1.506 -4.469 -14.147 1.00 95.38 271 TYR A C 1
ATOM 2042 O O . TYR A 1 271 ? -0.863 -5.248 -13.449 1.00 95.38 271 TYR A O 1
ATOM 2050 N N . VAL A 1 272 ? -0.974 -3.350 -14.633 1.00 96.06 272 VAL A N 1
ATOM 2051 C CA . VAL A 1 272 ? 0.281 -2.755 -14.166 1.00 96.06 272 VAL A CA 1
ATOM 2052 C C . VAL A 1 272 ? -0.035 -1.357 -13.660 1.00 96.06 272 VAL A C 1
ATOM 2054 O O . VAL A 1 272 ? -0.572 -0.535 -14.404 1.00 96.06 272 VAL A O 1
ATOM 2057 N N . ALA A 1 273 ? 0.263 -1.097 -12.391 1.00 95.81 273 ALA A N 1
ATOM 2058 C CA . ALA A 1 273 ? 0.166 0.231 -11.807 1.00 95.81 273 ALA A CA 1
ATOM 2059 C C . ALA A 1 273 ? 1.470 0.988 -12.070 1.00 95.81 273 ALA A C 1
ATOM 2061 O O . ALA A 1 273 ? 2.522 0.583 -11.575 1.00 95.81 273 ALA A O 1
ATOM 2062 N N . VAL A 1 274 ? 1.394 2.074 -12.835 1.00 97.38 274 VAL A N 1
ATOM 2063 C CA . VAL A 1 274 ? 2.521 2.975 -13.089 1.00 97.38 274 VAL A CA 1
ATOM 2064 C C . VAL A 1 274 ? 2.315 4.254 -12.300 1.00 97.38 274 VAL A C 1
ATOM 2066 O O . VAL A 1 274 ? 1.294 4.921 -12.462 1.00 97.38 274 VAL A O 1
ATOM 2069 N N . GLY A 1 275 ? 3.277 4.607 -11.458 1.00 94.19 275 GLY A N 1
ATOM 2070 C CA . GLY A 1 275 ? 3.239 5.833 -10.670 1.00 94.19 275 GLY A CA 1
ATOM 2071 C C . GLY A 1 275 ? 4.615 6.484 -10.536 1.00 94.19 275 GLY A C 1
ATOM 2072 O O . GLY A 1 275 ? 5.567 6.078 -11.197 1.00 94.19 275 GLY A O 1
ATOM 2073 N N . GLY A 1 276 ? 4.743 7.526 -9.723 1.00 93.06 276 GLY A N 1
ATOM 2074 C CA . GLY A 1 276 ? 3.666 8.163 -8.975 1.00 93.06 276 GLY A CA 1
ATOM 2075 C C . GLY A 1 276 ? 4.125 9.348 -8.134 1.00 93.06 276 GLY A C 1
ATOM 2076 O O . GLY A 1 276 ? 5.156 9.964 -8.383 1.00 93.06 276 GLY A O 1
ATOM 2077 N N . THR A 1 277 ? 3.321 9.671 -7.123 1.00 94.75 277 THR A N 1
ATOM 2078 C CA . THR A 1 277 ? 3.575 10.790 -6.209 1.00 94.75 277 THR A CA 1
ATOM 2079 C C . THR A 1 277 ? 3.532 10.373 -4.739 1.00 94.75 277 THR A C 1
ATOM 2081 O O . THR A 1 277 ? 2.919 9.364 -4.354 1.00 94.75 277 THR A O 1
ATOM 2084 N N . TYR A 1 278 ? 4.154 11.207 -3.914 1.00 93.00 278 TYR A N 1
ATOM 2085 C CA . TYR A 1 278 ? 4.055 11.208 -2.463 1.00 93.00 278 TYR A CA 1
ATOM 2086 C C . TYR A 1 278 ? 3.952 12.666 -1.989 1.00 93.00 278 TYR A C 1
ATOM 2088 O O . TYR A 1 278 ? 4.950 13.330 -1.713 1.00 93.00 278 TYR A O 1
ATOM 2096 N N . LEU A 1 279 ? 2.731 13.208 -1.990 1.00 93.38 279 LEU A N 1
ATOM 2097 C CA . LEU A 1 279 ? 2.473 14.615 -1.664 1.00 93.38 279 LEU A CA 1
ATOM 2098 C C . LEU A 1 279 ? 1.723 14.708 -0.339 1.00 93.38 279 LEU A C 1
ATOM 2100 O O . LEU A 1 279 ? 0.521 14.455 -0.284 1.00 93.38 279 LEU A O 1
ATOM 2104 N N . GLU A 1 280 ? 2.437 15.034 0.731 1.00 90.50 280 GLU A N 1
ATOM 2105 C CA . GLU A 1 280 ? 1.826 15.329 2.029 1.00 90.50 280 GLU A CA 1
ATOM 2106 C C . GLU A 1 280 ? 0.960 16.591 1.956 1.00 90.50 280 GLU A C 1
ATOM 2108 O O . GLU A 1 280 ? 1.265 17.522 1.206 1.00 90.50 280 GLU A O 1
ATOM 2113 N N . ASP A 1 281 ? -0.135 16.589 2.719 1.00 83.69 281 ASP A N 1
ATOM 2114 C CA . ASP A 1 281 ? -1.119 17.677 2.844 1.00 83.69 281 ASP A CA 1
ATOM 2115 C C . ASP A 1 281 ? -1.857 18.073 1.552 1.00 83.69 281 ASP A C 1
ATOM 2117 O O . ASP A 1 281 ? -2.650 19.017 1.537 1.00 83.69 281 ASP A O 1
ATOM 2121 N N . ASP A 1 282 ? -1.667 17.318 0.474 1.00 90.31 282 ASP A N 1
ATOM 2122 C CA . ASP A 1 282 ? -2.434 17.450 -0.755 1.00 90.31 282 ASP A CA 1
ATOM 2123 C C . ASP A 1 282 ? -3.685 16.566 -0.686 1.00 90.31 282 ASP A C 1
ATOM 2125 O O . ASP A 1 282 ? -3.592 15.356 -0.487 1.00 90.31 282 ASP A O 1
ATOM 2129 N N . ILE A 1 283 ? -4.864 17.165 -0.860 1.00 88.19 283 ILE A N 1
ATOM 2130 C CA . ILE A 1 283 ? -6.166 16.482 -0.790 1.00 88.19 283 ILE A CA 1
ATOM 2131 C C . ILE A 1 283 ? -6.908 16.450 -2.133 1.00 88.19 283 ILE A C 1
ATOM 2133 O O . ILE A 1 283 ? -8.089 16.108 -2.171 1.00 88.19 283 ILE A O 1
ATOM 2137 N N . GLU A 1 284 ? -6.241 16.799 -3.237 1.00 91.31 284 GLU A N 1
ATOM 2138 C CA . GLU A 1 284 ? -6.866 16.808 -4.560 1.00 91.31 284 GLU A CA 1
ATOM 2139 C C . GLU A 1 284 ? -7.339 15.401 -4.968 1.00 91.31 284 GLU A C 1
ATOM 2141 O O . GLU A 1 284 ? -6.565 14.442 -5.000 1.00 91.31 284 GLU A O 1
ATOM 2146 N N . ALA A 1 285 ? -8.627 15.271 -5.289 1.00 87.75 285 ALA A N 1
ATOM 2147 C CA . ALA A 1 285 ? -9.274 13.975 -5.493 1.00 87.75 285 ALA A CA 1
ATOM 2148 C C . ALA A 1 285 ? -9.040 13.397 -6.898 1.00 87.75 285 ALA A C 1
ATOM 2150 O O . ALA A 1 285 ? -9.340 12.230 -7.147 1.00 87.75 285 ALA A O 1
ATOM 2151 N N . SER A 1 286 ? -8.532 14.202 -7.832 1.00 90.75 286 SER A N 1
ATOM 2152 C CA . SER A 1 286 ? -8.267 13.785 -9.212 1.00 90.75 286 SER A CA 1
ATOM 2153 C C . SER A 1 286 ? -6.824 14.086 -9.618 1.00 90.75 286 SER A C 1
ATOM 2155 O O . SER A 1 286 ? -6.207 14.993 -9.068 1.00 90.75 286 SER A O 1
ATOM 2157 N N . PRO A 1 287 ? -6.241 13.356 -10.581 1.00 94.25 287 PRO A N 1
ATOM 2158 C CA . PRO A 1 287 ? -4.943 13.737 -11.122 1.00 94.25 287 PRO A CA 1
ATOM 2159 C C . PRO A 1 287 ? -5.014 15.115 -11.789 1.00 94.25 287 PRO A C 1
ATOM 2161 O O . PRO A 1 287 ? -6.012 15.445 -12.445 1.00 94.25 287 PRO A O 1
ATOM 2164 N N . ARG A 1 288 ? -3.949 15.900 -11.638 1.00 96.62 288 ARG A N 1
ATOM 2165 C CA . ARG A 1 288 ? -3.734 17.156 -12.369 1.00 96.62 288 ARG A CA 1
ATOM 2166 C C . ARG A 1 288 ? -3.163 16.872 -13.758 1.00 96.62 288 ARG A C 1
ATOM 2168 O O . ARG A 1 288 ? -2.654 15.779 -14.004 1.00 96.62 288 ARG A O 1
ATOM 2175 N N . ASP A 1 289 ? -3.228 17.830 -14.675 1.00 97.75 289 ASP A N 1
ATOM 2176 C CA . ASP A 1 289 ? -2.758 17.612 -16.051 1.00 97.75 289 ASP A CA 1
ATOM 2177 C C . ASP A 1 289 ? -1.243 17.376 -16.104 1.00 97.75 289 ASP A C 1
ATOM 2179 O O . ASP A 1 289 ? -0.785 16.438 -16.752 1.00 97.75 289 ASP A O 1
ATOM 2183 N N . GLU A 1 290 ? -0.470 18.116 -15.312 1.00 97.44 290 GLU A N 1
ATOM 2184 C CA . GLU A 1 290 ? 0.969 17.905 -15.159 1.00 97.44 290 GLU A CA 1
ATOM 2185 C C . GLU A 1 290 ? 1.314 16.518 -14.585 1.00 97.44 290 GLU A C 1
ATOM 2187 O O . GLU A 1 290 ? 2.357 15.942 -14.904 1.00 97.44 290 GLU A O 1
ATOM 2192 N N . GLU A 1 291 ? 0.423 15.946 -13.769 1.00 97.81 291 GLU A N 1
ATOM 2193 C CA . GLU A 1 291 ? 0.577 14.596 -13.226 1.00 97.81 291 GLU A CA 1
ATOM 2194 C C . GLU A 1 291 ? 0.232 13.537 -14.268 1.00 97.81 291 GLU A C 1
ATOM 2196 O O . GLU A 1 291 ? 0.904 12.514 -14.333 1.00 97.81 291 GLU A O 1
ATOM 2201 N N . ARG A 1 292 ? -0.757 13.786 -15.132 1.00 97.94 292 ARG A N 1
ATOM 2202 C CA . ARG A 1 292 ? -1.044 12.910 -16.277 1.00 97.94 292 ARG A CA 1
ATOM 2203 C C . ARG A 1 292 ? 0.142 12.843 -17.228 1.00 97.94 292 ARG A C 1
ATOM 2205 O O . ARG A 1 292 ? 0.568 11.746 -17.570 1.00 97.94 292 ARG A O 1
ATOM 2212 N N . GLU A 1 293 ? 0.715 13.993 -17.575 1.00 97.88 293 GLU A N 1
ATOM 2213 C CA . GLU A 1 293 ? 1.905 14.065 -18.427 1.00 97.88 293 GLU A CA 1
ATOM 2214 C C . GLU A 1 293 ? 3.116 13.368 -17.791 1.00 97.88 293 GLU A C 1
ATOM 2216 O O . GLU A 1 293 ? 3.906 12.723 -18.479 1.00 97.88 293 GLU A O 1
ATOM 2221 N N . MET A 1 294 ? 3.283 13.489 -16.470 1.00 97.62 294 MET A N 1
ATOM 2222 C CA . MET A 1 294 ? 4.297 12.739 -15.727 1.00 97.62 294 MET A CA 1
ATOM 2223 C C . MET A 1 294 ? 4.059 11.230 -15.827 1.00 97.62 294 MET A C 1
ATOM 2225 O O . MET A 1 294 ? 4.994 10.496 -16.127 1.00 97.62 294 MET A O 1
ATOM 2229 N N . LEU A 1 295 ? 2.827 10.765 -15.612 1.00 97.81 295 LEU A N 1
ATOM 2230 C CA . LEU A 1 295 ? 2.479 9.345 -15.675 1.00 97.81 295 LEU A CA 1
ATOM 2231 C C . LEU A 1 295 ? 2.672 8.756 -17.080 1.00 97.81 295 LEU A C 1
ATOM 2233 O O . LEU A 1 295 ? 3.067 7.595 -17.192 1.00 97.81 295 LEU A O 1
ATOM 2237 N N . ASP A 1 296 ? 2.450 9.547 -18.134 1.00 97.44 296 ASP A N 1
ATOM 2238 C CA . ASP A 1 296 ? 2.775 9.167 -19.514 1.00 97.44 296 ASP A CA 1
ATOM 2239 C C . ASP A 1 296 ? 4.284 8.968 -19.701 1.00 97.44 296 ASP A C 1
ATOM 2241 O O . ASP A 1 296 ? 4.716 7.897 -20.129 1.00 97.44 296 ASP A O 1
ATOM 2245 N N . ARG A 1 297 ? 5.106 9.935 -19.271 1.00 96.88 297 ARG A N 1
ATOM 2246 C CA . ARG A 1 297 ? 6.575 9.800 -19.314 1.00 96.88 297 ARG A CA 1
ATOM 2247 C C . ARG A 1 297 ? 7.076 8.620 -18.481 1.00 96.88 297 ARG A C 1
ATOM 2249 O O . ARG A 1 297 ? 7.991 7.914 -18.895 1.00 96.88 297 ARG A O 1
ATOM 2256 N N . ASN A 1 298 ? 6.480 8.382 -17.315 1.00 97.31 298 ASN A N 1
ATOM 2257 C CA . ASN A 1 298 ? 6.835 7.255 -16.455 1.00 97.31 298 ASN A CA 1
ATOM 2258 C C . ASN A 1 298 ? 6.557 5.919 -17.155 1.00 97.31 298 ASN A C 1
ATOM 2260 O O . ASN A 1 298 ? 7.375 5.005 -17.077 1.00 97.31 298 ASN A O 1
ATOM 2264 N N . ALA A 1 299 ? 5.430 5.806 -17.863 1.00 97.25 299 ALA A N 1
ATOM 2265 C CA . ALA A 1 299 ? 5.094 4.610 -18.624 1.00 97.25 299 ALA A CA 1
ATOM 2266 C C . ALA A 1 299 ? 6.054 4.389 -19.800 1.00 97.25 299 ALA A C 1
ATOM 2268 O O . ALA A 1 299 ? 6.514 3.266 -19.986 1.00 97.25 299 ALA A O 1
ATOM 2269 N N . GLU A 1 300 ? 6.418 5.446 -20.533 1.00 96.00 300 GLU A N 1
ATOM 2270 C CA . GLU A 1 300 ? 7.428 5.382 -21.602 1.00 96.00 300 GLU A CA 1
ATOM 2271 C C . GLU A 1 300 ? 8.802 4.926 -21.090 1.00 96.00 300 GLU A C 1
ATOM 2273 O O . GLU A 1 300 ? 9.521 4.213 -21.787 1.00 96.00 300 GLU A O 1
ATOM 2278 N N . LEU A 1 301 ? 9.172 5.323 -19.869 1.00 95.19 301 LEU A N 1
ATOM 2279 C CA . LEU A 1 301 ? 10.428 4.913 -19.246 1.00 95.19 301 LEU A CA 1
ATOM 2280 C C . LEU A 1 301 ? 10.402 3.461 -18.764 1.00 95.19 301 LEU A C 1
ATOM 2282 O O . LEU A 1 301 ? 11.414 2.775 -18.877 1.00 95.19 301 LEU A O 1
ATOM 2286 N N . LEU A 1 302 ? 9.293 3.013 -18.174 1.00 95.94 302 LEU A N 1
ATOM 2287 C CA . LEU A 1 302 ? 9.224 1.747 -17.441 1.00 95.94 302 LEU A CA 1
ATOM 2288 C C . LEU A 1 302 ? 8.716 0.567 -18.266 1.00 95.94 302 LEU A C 1
ATOM 2290 O O . LEU A 1 302 ? 9.085 -0.570 -17.978 1.00 95.94 302 LEU A O 1
ATOM 2294 N N . LEU A 1 303 ? 7.813 0.800 -19.216 1.00 95.75 303 LEU A N 1
ATOM 2295 C CA . LEU A 1 303 ? 7.128 -0.273 -19.929 1.00 95.75 303 LEU A CA 1
ATOM 2296 C C . LEU A 1 303 ? 7.843 -0.578 -21.254 1.00 95.75 303 LEU A C 1
ATOM 2298 O O . LEU A 1 303 ? 8.210 0.344 -21.984 1.00 95.75 303 LEU A O 1
ATOM 2302 N N . PRO A 1 304 ? 8.030 -1.860 -21.619 1.00 93.19 304 PRO A N 1
ATOM 2303 C CA . PRO A 1 304 ? 8.655 -2.207 -22.887 1.00 93.19 304 PRO A CA 1
ATOM 2304 C C . PRO A 1 304 ? 7.789 -1.772 -24.074 1.00 93.19 304 PRO A C 1
ATOM 2306 O O . PRO A 1 304 ? 6.603 -2.093 -24.134 1.00 93.19 304 PRO A O 1
ATOM 2309 N N . SER A 1 305 ? 8.408 -1.122 -25.063 1.00 84.75 305 SER A N 1
ATOM 2310 C CA . SER A 1 305 ? 7.765 -0.773 -26.338 1.00 84.75 305 SER A CA 1
ATOM 2311 C C . SER A 1 305 ? 7.720 -1.935 -27.338 1.00 84.75 305 SER A C 1
ATOM 2313 O O . SER A 1 305 ? 6.877 -1.956 -28.233 1.00 84.75 305 SER A O 1
ATOM 2315 N N . ASP A 1 306 ? 8.625 -2.909 -27.203 1.00 82.19 306 ASP A N 1
ATOM 2316 C CA . ASP A 1 306 ? 8.807 -3.974 -28.188 1.00 82.19 306 ASP A CA 1
ATOM 2317 C C . ASP A 1 306 ? 8.024 -5.238 -27.818 1.00 82.19 306 ASP A C 1
ATOM 2319 O O . ASP A 1 306 ? 8.272 -5.884 -26.798 1.00 82.19 306 ASP A O 1
ATOM 2323 N N . GLY A 1 307 ? 7.096 -5.637 -28.692 1.00 82.12 307 GLY A N 1
ATOM 2324 C CA . GLY A 1 307 ? 6.403 -6.928 -28.614 1.00 82.12 307 GLY A CA 1
ATOM 2325 C C . GLY A 1 307 ? 5.352 -7.053 -27.504 1.00 82.12 307 GLY A C 1
ATOM 2326 O O . GLY A 1 307 ? 4.758 -8.120 -27.363 1.00 82.12 307 GLY A O 1
ATOM 2327 N N . MET A 1 308 ? 5.093 -5.984 -26.748 1.00 90.94 308 MET A N 1
ATOM 2328 C CA . MET A 1 308 ? 4.065 -5.918 -25.709 1.00 90.94 308 MET A CA 1
ATOM 2329 C C . MET A 1 308 ? 3.211 -4.662 -25.888 1.00 90.94 308 MET A C 1
ATOM 2331 O O . MET A 1 308 ? 3.710 -3.612 -26.278 1.00 90.94 308 MET A O 1
ATOM 2335 N N . HIS A 1 309 ? 1.912 -4.775 -25.616 1.00 93.00 309 HIS A N 1
ATOM 2336 C CA . HIS A 1 309 ? 0.976 -3.656 -25.687 1.00 93.00 309 HIS A CA 1
ATOM 2337 C C . HIS A 1 309 ? 0.367 -3.404 -24.310 1.00 93.00 309 HIS A C 1
ATOM 2339 O O . HIS A 1 309 ? -0.271 -4.292 -23.741 1.00 93.00 309 HIS A O 1
ATOM 2345 N N . PHE A 1 310 ? 0.549 -2.185 -23.810 1.00 96.44 310 PHE A N 1
ATOM 2346 C CA . PHE A 1 310 ? 0.031 -1.723 -22.528 1.00 96.44 310 PHE A CA 1
ATOM 2347 C C . PHE A 1 310 ? -1.083 -0.714 -22.788 1.00 96.44 310 PHE A C 1
ATOM 2349 O O . PHE A 1 310 ? -0.837 0.455 -23.066 1.00 96.44 310 PHE A O 1
ATOM 2356 N N . GLU A 1 311 ? -2.325 -1.182 -22.728 1.00 96.19 311 GLU A N 1
ATOM 2357 C CA . GLU A 1 311 ? -3.500 -0.327 -22.901 1.00 96.19 311 GLU A CA 1
ATOM 2358 C C . GLU A 1 311 ? -3.776 0.442 -21.600 1.00 96.19 311 GLU A C 1
ATOM 2360 O O . GLU A 1 311 ? -3.964 -0.219 -20.576 1.00 96.19 311 GLU A O 1
ATOM 2365 N N . PRO A 1 312 ? -3.822 1.787 -21.592 1.00 96.62 312 PRO A N 1
ATOM 2366 C CA . PRO A 1 312 ? -4.221 2.543 -20.409 1.00 96.62 312 PRO A CA 1
ATOM 2367 C C . PRO A 1 312 ? -5.707 2.304 -20.109 1.00 96.62 312 PRO A C 1
ATOM 2369 O O . PRO A 1 312 ? -6.558 2.477 -20.978 1.00 96.62 312 PRO A O 1
ATOM 2372 N N . VAL A 1 313 ? -6.031 1.914 -18.874 1.00 96.06 313 VAL A N 1
ATOM 2373 C CA . VA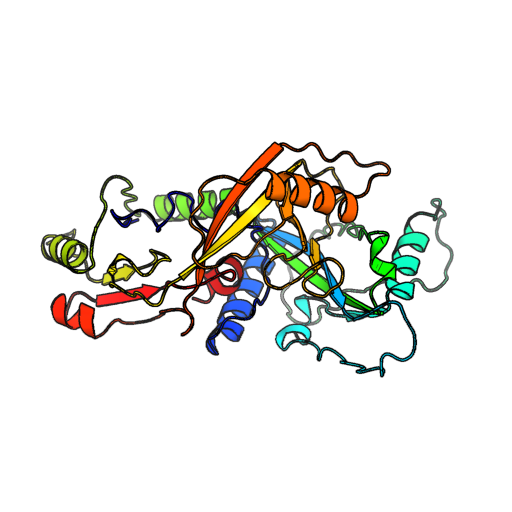L A 1 313 ? -7.395 1.503 -18.475 1.00 96.06 313 VAL A CA 1
ATOM 2374 C C . VAL A 1 313 ? -7.982 2.293 -17.312 1.00 96.06 313 VAL A C 1
ATOM 2376 O O . VAL A 1 313 ? -9.162 2.137 -17.004 1.00 96.06 313 VAL A O 1
ATOM 2379 N N . GLY A 1 314 ? -7.200 3.151 -16.662 1.00 93.94 314 GLY A N 1
ATOM 2380 C CA . GLY A 1 314 ? -7.728 4.009 -15.609 1.00 93.94 314 GLY A CA 1
ATOM 2381 C C . GLY A 1 314 ? -6.667 4.804 -14.874 1.00 93.94 314 GLY A C 1
ATOM 2382 O O . GLY A 1 314 ? -5.473 4.551 -15.001 1.00 93.94 314 GLY A O 1
ATOM 2383 N N . GLU A 1 315 ? -7.123 5.754 -14.073 1.00 93.94 315 GLU A N 1
ATOM 2384 C CA . GLU A 1 315 ? -6.295 6.552 -13.174 1.00 93.94 315 GLU A CA 1
ATOM 2385 C C . GLU A 1 315 ? -6.758 6.313 -11.740 1.00 93.94 315 GLU A C 1
ATOM 2387 O O . GLU A 1 315 ? -7.931 6.016 -11.494 1.00 93.94 315 GLU A O 1
ATOM 2392 N N . TRP A 1 316 ? -5.844 6.451 -10.787 1.00 92.19 316 TRP A N 1
ATOM 2393 C CA . TRP A 1 316 ? -6.180 6.356 -9.378 1.00 92.19 316 TRP A CA 1
ATOM 2394 C C . TRP A 1 316 ? -5.428 7.390 -8.563 1.00 92.19 316 TRP A C 1
ATOM 2396 O O . TRP A 1 316 ? -4.256 7.677 -8.805 1.00 92.19 316 TRP A O 1
ATOM 2406 N N . VAL A 1 317 ? -6.139 7.917 -7.576 1.00 92.62 317 VAL A N 1
ATOM 2407 C CA . VAL A 1 317 ? -5.604 8.765 -6.527 1.00 92.62 317 VAL A CA 1
ATOM 2408 C C . VAL A 1 317 ? -5.949 8.104 -5.200 1.00 92.62 317 VAL A C 1
ATOM 2410 O O . VAL A 1 317 ? -7.058 7.600 -5.011 1.00 92.62 317 VAL A O 1
ATOM 2413 N N . GLY A 1 318 ? -4.990 8.084 -4.284 1.00 89.81 318 GLY A N 1
ATOM 2414 C CA . GLY A 1 318 ? -5.215 7.602 -2.932 1.00 89.81 318 GLY A CA 1
ATOM 2415 C C . GLY A 1 318 ? -4.324 8.277 -1.912 1.00 89.81 318 GLY A C 1
ATOM 2416 O O . GLY A 1 318 ? -3.390 9.006 -2.241 1.00 89.81 318 GLY A O 1
ATOM 2417 N N . PHE A 1 319 ? -4.649 8.030 -0.649 1.00 89.81 319 PHE A N 1
ATOM 2418 C CA . PHE A 1 319 ? -4.137 8.797 0.476 1.00 89.81 319 PHE A CA 1
ATOM 2419 C C . PHE A 1 319 ? -3.568 7.846 1.513 1.00 89.81 319 PHE A C 1
ATOM 2421 O O . PHE A 1 319 ? -4.303 7.105 2.166 1.00 89.81 319 PHE A O 1
ATOM 2428 N N . ARG A 1 320 ? -2.244 7.855 1.648 1.00 90.31 320 ARG A N 1
ATOM 2429 C CA . ARG A 1 320 ? -1.529 7.073 2.656 1.00 90.31 320 ARG A CA 1
ATOM 2430 C C . ARG A 1 320 ? -1.731 7.746 4.018 1.00 90.31 320 ARG A C 1
ATOM 2432 O O . ARG A 1 320 ? -1.391 8.923 4.125 1.00 90.31 320 ARG A O 1
ATOM 2439 N N . PRO A 1 321 ? -2.282 7.063 5.038 1.00 89.75 321 PRO A N 1
ATOM 2440 C CA . PRO A 1 321 ? -2.465 7.639 6.367 1.00 89.75 321 PRO A CA 1
ATOM 2441 C C . PRO A 1 321 ? -1.148 7.582 7.146 1.00 89.75 321 PRO A C 1
ATOM 2443 O O . PRO A 1 321 ? -0.897 6.641 7.896 1.00 89.75 321 PRO A O 1
ATOM 2446 N N . VAL A 1 322 ? -0.271 8.549 6.907 1.00 88.75 322 VAL A N 1
ATOM 2447 C CA . VAL A 1 322 ? 1.068 8.605 7.494 1.00 88.75 322 VAL A CA 1
ATOM 2448 C C . VAL A 1 322 ? 0.960 9.129 8.915 1.00 88.75 322 VAL A C 1
ATOM 2450 O O . VAL A 1 322 ? 0.458 10.225 9.146 1.00 88.75 322 VAL A O 1
ATOM 2453 N N . ARG A 1 323 ? 1.453 8.348 9.871 1.00 91.31 323 ARG A N 1
ATOM 2454 C CA . ARG A 1 323 ? 1.575 8.766 11.262 1.00 91.31 323 ARG A CA 1
ATOM 2455 C C . ARG A 1 323 ? 3.064 8.842 11.616 1.00 91.31 323 ARG A C 1
ATOM 2457 O O . ARG A 1 323 ? 3.698 7.792 11.690 1.00 91.31 323 ARG A O 1
ATOM 2464 N N . PRO A 1 324 ? 3.635 10.040 11.849 1.00 88.62 324 PRO A N 1
ATOM 2465 C CA . PRO A 1 324 ? 5.073 10.195 12.097 1.00 88.62 324 PRO A CA 1
ATOM 2466 C C . PRO A 1 324 ? 5.592 9.394 13.297 1.00 88.62 324 PRO A C 1
ATOM 2468 O O . PRO A 1 324 ? 6.740 8.977 13.316 1.00 88.62 324 PRO A O 1
ATOM 2471 N N . ALA A 1 325 ? 4.739 9.158 14.295 1.00 89.25 325 ALA A N 1
ATOM 2472 C CA . ALA A 1 325 ? 5.070 8.372 15.482 1.00 89.25 325 ALA A CA 1
ATOM 2473 C C . ALA A 1 325 ? 4.859 6.852 15.299 1.00 89.25 325 ALA A C 1
ATOM 2475 O O . ALA A 1 325 ? 4.662 6.151 16.294 1.00 89.25 325 ALA A O 1
ATOM 2476 N N . GLY A 1 326 ? 4.804 6.360 14.058 1.00 87.50 326 GLY A N 1
ATOM 2477 C CA . GLY A 1 326 ? 4.572 4.950 13.742 1.00 87.50 326 GLY A CA 1
ATOM 2478 C C . GLY A 1 326 ? 3.103 4.527 13.821 1.00 87.50 326 GLY A C 1
ATOM 2479 O O . GLY A 1 326 ? 2.206 5.352 14.027 1.00 87.50 326 GLY A O 1
ATOM 2480 N N . VAL A 1 327 ? 2.839 3.227 13.674 1.00 91.00 327 VAL A N 1
ATOM 2481 C CA . VAL A 1 327 ? 1.476 2.671 13.694 1.00 91.00 327 VAL A CA 1
ATOM 2482 C C . VAL A 1 327 ? 0.882 2.799 15.101 1.00 91.00 327 VAL A C 1
ATOM 2484 O O . VAL A 1 327 ? 1.456 2.347 16.096 1.00 91.00 327 VAL A O 1
ATOM 2487 N N . ALA A 1 328 ? -0.303 3.401 15.203 1.00 93.69 328 ALA A N 1
ATOM 2488 C CA . ALA A 1 328 ? -1.080 3.374 16.434 1.00 93.69 328 ALA A CA 1
ATOM 2489 C C . ALA A 1 328 ? -1.670 1.971 16.596 1.00 93.69 328 ALA A C 1
ATOM 2491 O O . ALA A 1 328 ? -2.682 1.653 15.976 1.00 93.69 328 ALA A O 1
ATOM 2492 N N . PHE A 1 329 ? -1.003 1.145 17.405 1.00 94.19 329 PHE A N 1
ATOM 2493 C CA . PHE A 1 329 ? -1.344 -0.259 17.609 1.00 94.19 329 PHE A CA 1
ATOM 2494 C C . PHE A 1 329 ? -1.383 -0.617 19.095 1.00 94.19 329 PHE A C 1
ATOM 2496 O O . PHE A 1 329 ? -0.353 -0.532 19.775 1.00 94.19 329 PHE A O 1
ATOM 2503 N N . GLY A 1 330 ? -2.549 -1.045 19.583 1.00 94.56 330 GLY A N 1
ATOM 2504 C CA . GLY A 1 330 ? -2.736 -1.575 20.935 1.00 94.56 330 GLY A CA 1
ATOM 2505 C C . GLY A 1 330 ? -3.884 -0.934 21.718 1.00 94.56 330 GLY A C 1
ATOM 2506 O O . GLY A 1 330 ? -4.690 -0.170 21.189 1.00 94.56 330 GLY A O 1
ATOM 2507 N N . LEU A 1 331 ? -3.978 -1.275 23.008 1.00 95.50 331 LEU A N 1
ATOM 2508 C CA . LEU A 1 331 ? -5.047 -0.799 23.889 1.00 95.50 331 LEU A CA 1
ATOM 2509 C C . LEU A 1 331 ? -4.936 0.715 24.132 1.00 95.50 331 LEU A C 1
ATOM 2511 O O . LEU A 1 331 ? -3.975 1.198 24.733 1.00 95.50 331 LEU A O 1
ATOM 2515 N N . ASN A 1 332 ? -5.973 1.458 23.757 1.00 94.44 332 ASN A N 1
ATOM 2516 C CA . ASN A 1 332 ? -6.123 2.863 24.098 1.00 94.44 332 ASN A CA 1
ATOM 2517 C C . ASN A 1 332 ? -6.686 2.993 25.517 1.00 94.44 332 ASN A C 1
ATOM 2519 O O . ASN A 1 332 ? -7.895 2.969 25.756 1.00 94.44 332 ASN A O 1
ATOM 2523 N N . GLU A 1 333 ? -5.784 3.132 26.481 1.00 93.50 333 GLU A N 1
ATOM 2524 C CA . GLU A 1 333 ? -6.101 3.274 27.904 1.00 93.50 333 GLU A CA 1
ATOM 2525 C C . GLU A 1 333 ? -7.010 4.475 28.217 1.00 93.50 333 GLU A C 1
ATOM 2527 O O . GLU A 1 333 ? -7.819 4.412 29.143 1.00 93.50 333 GLU A O 1
ATOM 2532 N N . SER A 1 334 ? -6.890 5.573 27.464 1.00 92.69 334 SER A N 1
ATOM 2533 C CA . SER A 1 334 ? -7.706 6.772 27.680 1.00 92.69 334 SER A CA 1
ATOM 2534 C C . SER A 1 334 ? -9.163 6.515 27.296 1.00 92.69 334 SER A C 1
ATOM 2536 O O . SER A 1 334 ? -10.062 6.639 28.133 1.00 92.69 334 SER A O 1
ATOM 2538 N N . LEU A 1 335 ? -9.388 6.053 26.063 1.00 93.06 335 LEU A N 1
ATOM 2539 C CA . LEU A 1 335 ? -10.726 5.753 25.557 1.00 93.06 335 LEU A CA 1
ATOM 2540 C C . LEU A 1 335 ? -11.352 4.556 26.276 1.00 93.06 335 LEU A C 1
ATOM 2542 O O . LEU A 1 335 ? -12.530 4.604 26.606 1.00 93.06 335 LEU A O 1
ATOM 2546 N N . THR A 1 336 ? -10.565 3.545 26.650 1.00 91.88 336 THR A N 1
ATOM 2547 C CA . THR A 1 336 ? -11.035 2.414 27.475 1.00 91.88 336 THR A CA 1
ATOM 2548 C C . THR A 1 336 ? -11.541 2.869 28.851 1.00 91.88 336 THR A C 1
ATOM 2550 O O . THR A 1 336 ? -12.479 2.296 29.403 1.00 91.88 336 THR A O 1
ATOM 2553 N N . ARG A 1 337 ? -10.944 3.907 29.454 1.00 89.31 337 ARG A N 1
ATOM 2554 C CA . ARG A 1 337 ? -11.449 4.463 30.724 1.00 89.31 337 ARG A CA 1
ATOM 2555 C C . ARG A 1 337 ? -12.737 5.251 30.521 1.00 89.31 337 ARG A C 1
ATOM 2557 O O . ARG A 1 337 ? -13.635 5.130 31.352 1.00 89.31 337 ARG A O 1
ATOM 2564 N N . GLN A 1 338 ? -12.827 6.021 29.438 1.00 85.12 338 GLN A N 1
ATOM 2565 C CA . GLN A 1 338 ? -14.033 6.764 29.068 1.00 85.12 338 GLN A CA 1
ATOM 2566 C C . GLN A 1 338 ? -15.206 5.826 28.749 1.00 85.12 338 GLN A C 1
ATOM 2568 O O . GLN A 1 338 ? -16.339 6.101 29.131 1.00 85.12 338 GLN A O 1
ATOM 2573 N N . ALA A 1 339 ? -14.915 4.693 28.116 1.00 80.75 339 ALA A N 1
ATOM 2574 C CA . ALA A 1 339 ? -15.866 3.691 27.663 1.00 80.75 339 ALA A CA 1
ATOM 2575 C C . ALA A 1 339 ? -16.497 2.840 28.772 1.00 80.75 339 ALA A C 1
ATOM 2577 O O . ALA A 1 339 ? -17.338 2.007 28.465 1.00 80.75 339 ALA A O 1
ATOM 2578 N N . ASN A 1 340 ? -16.133 3.074 30.040 1.00 71.94 340 ASN A N 1
ATOM 2579 C CA . ASN A 1 340 ? -16.265 2.139 31.156 1.00 71.94 340 ASN A CA 1
ATOM 2580 C C . ASN A 1 340 ? -15.313 0.932 30.977 1.00 71.94 340 ASN A C 1
ATOM 2582 O O . ASN A 1 340 ? -15.208 0.354 29.907 1.00 71.94 340 ASN A O 1
ATOM 2586 N N . ARG A 1 341 ? -14.578 0.532 32.028 1.00 70.00 341 ARG A N 1
ATOM 2587 C CA . ARG A 1 341 ? -13.453 -0.435 31.935 1.00 70.00 341 ARG A CA 1
ATOM 2588 C C . ARG A 1 341 ? -13.794 -1.804 31.313 1.00 70.00 341 ARG A C 1
ATOM 2590 O O . ARG A 1 341 ? -12.852 -2.576 31.093 1.00 70.00 341 ARG A O 1
ATOM 2597 N N . LYS A 1 342 ? -15.078 -2.134 31.120 1.00 86.12 342 LYS A N 1
ATOM 2598 C CA . LYS A 1 342 ? -15.508 -3.360 30.442 1.00 86.12 342 LYS A CA 1
ATOM 2599 C C . LYS A 1 342 ? -15.277 -3.254 28.936 1.00 86.12 342 LYS A C 1
ATOM 2601 O O . LYS A 1 342 ? -14.612 -4.130 28.401 1.00 86.12 342 LYS A O 1
ATOM 2606 N N . LEU A 1 343 ? -15.699 -2.152 28.314 1.00 93.38 343 LEU A N 1
ATOM 2607 C CA . LEU A 1 343 ? -15.509 -1.907 26.888 1.00 93.38 343 LEU A CA 1
ATOM 2608 C C . LEU A 1 343 ? -14.051 -1.516 26.597 1.00 93.38 343 LEU A C 1
ATOM 2610 O O . LEU A 1 343 ? -13.548 -0.497 27.078 1.00 93.38 343 LEU A O 1
ATOM 2614 N N . LYS A 1 344 ? -13.345 -2.344 25.823 1.00 95.62 344 LYS A N 1
ATOM 2615 C CA . LYS A 1 344 ? -11.961 -2.083 25.402 1.00 95.62 344 LYS A CA 1
ATOM 2616 C C . LYS A 1 344 ? -11.927 -1.280 24.114 1.00 95.62 344 LYS A C 1
ATOM 2618 O O . LYS A 1 344 ? -12.659 -1.577 23.182 1.00 95.62 344 LYS A O 1
ATOM 2623 N N . TRP A 1 345 ? -11.029 -0.306 24.039 1.00 95.56 345 TRP A N 1
ATOM 2624 C CA . TRP A 1 345 ? -10.728 0.385 22.790 1.00 95.56 345 TRP A CA 1
ATOM 2625 C C . TRP A 1 345 ? -9.327 0.007 22.327 1.00 95.56 345 TRP A C 1
ATOM 2627 O O . TRP A 1 345 ? -8.362 0.264 23.045 1.00 95.56 345 TRP A O 1
ATOM 2637 N N . VAL A 1 346 ? -9.205 -0.576 21.141 1.00 95.75 346 VAL A N 1
ATOM 2638 C CA . VAL A 1 346 ? -7.931 -0.969 20.530 1.00 95.75 346 VAL A CA 1
ATOM 2639 C C . VAL A 1 346 ? -7.734 -0.163 19.256 1.00 95.75 346 VAL A C 1
ATOM 2641 O O . VAL A 1 346 ? -8.620 -0.121 18.409 1.00 95.75 346 VAL A O 1
ATOM 2644 N N . ASP A 1 347 ? -6.586 0.483 19.116 1.00 95.81 347 ASP A N 1
ATOM 2645 C CA . ASP A 1 347 ? -6.216 1.201 17.899 1.00 95.81 347 ASP A CA 1
ATOM 2646 C C . ASP A 1 347 ? -5.390 0.297 16.975 1.00 95.81 347 ASP A C 1
ATOM 2648 O O . ASP A 1 347 ? -4.560 -0.472 17.462 1.00 95.81 347 ASP A O 1
ATOM 2652 N N . ASN A 1 348 ? -5.639 0.382 15.663 1.00 94.25 348 ASN A N 1
ATOM 2653 C CA . ASN A 1 348 ? -4.818 -0.205 14.599 1.00 94.25 348 ASN A CA 1
ATOM 2654 C C . ASN A 1 348 ? -4.880 0.683 13.332 1.00 94.25 348 ASN A C 1
ATOM 2656 O O . ASN A 1 348 ? -5.650 0.436 12.401 1.00 94.25 348 ASN A O 1
ATOM 2660 N N . TYR A 1 349 ? -4.138 1.795 13.313 1.00 92.44 349 TYR A N 1
ATOM 2661 C CA . TYR A 1 349 ? -4.158 2.765 12.205 1.00 92.44 349 TYR A CA 1
ATOM 2662 C C . TYR A 1 349 ? -2.824 3.509 12.022 1.00 92.44 349 TYR A C 1
ATOM 2664 O O . TYR A 1 349 ? -1.905 3.377 12.824 1.00 92.44 349 TYR A O 1
ATOM 2672 N N . GLY A 1 350 ? -2.716 4.336 10.972 1.00 90.94 350 GLY A N 1
ATOM 2673 C CA . GLY A 1 350 ? -1.504 5.126 10.712 1.00 90.94 350 GLY A CA 1
ATOM 2674 C C . GLY A 1 350 ? -0.414 4.388 9.923 1.00 90.94 350 GLY A C 1
ATOM 2675 O O . GLY A 1 350 ? 0.763 4.697 10.064 1.00 90.94 350 GLY A O 1
ATOM 2676 N N . HIS A 1 351 ? -0.793 3.413 9.094 1.00 89.69 351 HIS A N 1
ATOM 2677 C CA . HIS A 1 351 ? 0.130 2.535 8.359 1.00 89.69 351 HIS A CA 1
ATOM 2678 C C . HIS A 1 351 ? 0.924 3.200 7.218 1.00 89.69 351 HIS A C 1
ATOM 2680 O O . HIS A 1 351 ? 1.748 2.543 6.581 1.00 89.69 351 HIS A O 1
ATOM 2686 N N . GLY A 1 352 ? 0.662 4.471 6.894 1.00 87.75 352 GLY A N 1
ATOM 2687 C CA . GLY A 1 352 ? 1.306 5.158 5.775 1.00 87.75 352 GLY A CA 1
ATOM 2688 C C . GLY A 1 352 ? 1.175 4.381 4.459 1.00 87.75 352 GLY A C 1
ATOM 2689 O O . GLY A 1 352 ? 0.082 3.964 4.074 1.00 87.75 352 GLY A O 1
ATOM 2690 N N . GLY A 1 353 ? 2.293 4.206 3.751 1.00 85.56 353 GLY A N 1
ATOM 2691 C CA . GLY A 1 353 ? 2.370 3.401 2.525 1.00 85.56 353 GLY A CA 1
ATOM 2692 C C . GLY A 1 353 ? 2.532 1.893 2.747 1.00 85.56 353 GLY A C 1
ATOM 2693 O O . GLY A 1 353 ? 2.508 1.147 1.774 1.00 85.56 353 GLY A O 1
ATOM 2694 N N . ALA A 1 354 ? 2.679 1.442 3.996 1.00 86.31 354 ALA A N 1
ATOM 2695 C CA . ALA A 1 354 ? 3.086 0.081 4.342 1.00 86.31 354 ALA A CA 1
ATOM 2696 C C . ALA A 1 354 ? 1.918 -0.847 4.715 1.00 86.31 354 ALA A C 1
ATOM 2698 O O . ALA A 1 354 ? 2.156 -1.965 5.155 1.00 86.31 354 ALA A O 1
ATOM 2699 N N . GLY A 1 355 ? 0.660 -0.418 4.549 1.00 89.06 355 GLY A N 1
ATOM 2700 C CA . GLY A 1 355 ? -0.510 -1.177 5.015 1.00 89.06 355 GLY A CA 1
ATOM 2701 C C . GLY A 1 355 ? -0.533 -2.638 4.557 1.00 89.06 355 GLY A C 1
ATOM 2702 O O . GLY A 1 355 ? -0.733 -3.516 5.381 1.00 89.06 355 GLY A O 1
ATOM 2703 N N . TRP A 1 356 ? -0.247 -2.913 3.278 1.00 90.25 356 TRP A N 1
ATOM 2704 C CA . TRP A 1 356 ? -0.162 -4.287 2.756 1.00 90.25 356 TRP A CA 1
ATOM 2705 C C . TRP A 1 356 ? 1.076 -5.048 3.234 1.00 90.25 356 TRP A C 1
ATOM 2707 O O . TRP A 1 356 ? 1.049 -6.272 3.299 1.00 90.25 356 TRP A O 1
ATOM 2717 N N . THR A 1 357 ? 2.146 -4.343 3.585 1.00 88.62 357 THR A N 1
ATOM 2718 C CA . THR A 1 357 ? 3.389 -4.937 4.079 1.00 88.62 357 THR A CA 1
ATOM 2719 C C . THR A 1 357 ? 3.233 -5.500 5.480 1.00 88.62 357 THR A C 1
ATOM 2721 O O . THR A 1 357 ? 3.823 -6.530 5.772 1.00 88.62 357 THR A O 1
ATOM 2724 N N . VAL A 1 358 ? 2.473 -4.828 6.346 1.00 89.81 358 VAL A N 1
ATOM 2725 C CA . VAL A 1 358 ? 2.361 -5.185 7.770 1.00 89.81 358 VAL A CA 1
ATOM 2726 C C . VAL A 1 358 ? 0.999 -5.779 8.146 1.00 89.81 358 VAL A C 1
ATOM 2728 O O . VAL A 1 358 ? 0.798 -6.107 9.307 1.00 89.81 358 VAL A O 1
ATOM 2731 N N . ALA A 1 359 ? 0.087 -5.926 7.177 1.00 90.38 359 ALA A N 1
ATOM 2732 C CA . ALA A 1 359 ? -1.337 -6.203 7.386 1.00 90.38 359 ALA A CA 1
ATOM 2733 C C . ALA A 1 359 ? -1.650 -7.367 8.333 1.00 90.38 359 ALA A C 1
ATOM 2735 O O . ALA A 1 359 ? -2.511 -7.213 9.187 1.00 90.38 359 ALA A O 1
ATOM 2736 N N . ALA A 1 360 ? -0.994 -8.516 8.161 1.00 91.12 360 ALA A N 1
ATOM 2737 C CA . ALA A 1 360 ? -1.260 -9.698 8.980 1.00 91.12 360 ALA A CA 1
ATOM 2738 C C . ALA A 1 360 ? -0.485 -9.686 10.303 1.00 91.12 360 ALA A C 1
ATOM 2740 O O . ALA A 1 360 ? -0.877 -10.317 11.281 1.00 91.12 360 ALA A O 1
ATOM 2741 N N . GLY A 1 361 ? 0.651 -8.990 10.322 1.00 90.75 361 GLY A N 1
ATOM 2742 C CA . GLY A 1 361 ? 1.467 -8.856 11.516 1.00 90.75 361 GLY A CA 1
ATOM 2743 C C . GLY A 1 361 ? 0.878 -7.899 12.552 1.00 90.75 361 GLY A C 1
ATOM 2744 O O . GLY A 1 361 ? 1.006 -8.173 13.746 1.00 90.75 361 GLY A O 1
ATOM 2745 N N . CYS A 1 362 ? 0.290 -6.789 12.091 1.00 90.25 362 CYS A N 1
ATOM 2746 C CA . CYS A 1 362 ? -0.448 -5.827 12.910 1.00 90.25 362 CYS A CA 1
ATOM 2747 C C . CYS A 1 362 ? -1.796 -6.414 13.337 1.00 90.25 362 CYS A C 1
ATOM 2749 O O . CYS A 1 362 ? -1.934 -6.772 14.526 1.00 90.25 362 CYS A O 1
#

Secondary structure (DSSP, 8-state):
--EESSPPSSSS-SSTTS--B------S-TTHHHHHHHHHHHHHHHHHHT-TTEEEEEEEEEE----SSS---------PPPGGGG-GGGT-EEEEHHHHHHHHHHHSS----------------------------------PPPP--GGGGGSSEEEEEEEEEE-HHHHHHHHHHHHHHTT----SS-EESSHHHHHHHHHH--GGG---EEEE--SS-TTTT-TT-EEEEEEEEEEE--TT---EEEE-STTT-BTTB-EEEEEETTEEEEE---EET---SS--HHHHHHHHHHHHHHS--SS----EEEEEEEEEEE-TT--EEEE-HHHHHHT-TTSEEEEEE-BTT-HHHHTTT-

Radius of gyration: 23.06 Å; Cα contacts (8 Å, |Δi|>4): 633; chains: 1; bounding box: 63×56×62 Å